Protein AF-A0A8T4W453-F1 (afdb_monomer)

pLDDT: mean 70.73, std 19.01, range [33.88, 94.38]

Foldseek 3Di:
DDDPPPPPDDDPPDDDQVQQFQAFEAELVRHGAAGFHGWDADPPVRHTFWTFGAGDDPGDTATHGPVQWPDDDNRHTYGNHDLPDDQAQAWEAEPVRDTQAGFHDWDADPRSHTFKTKGFGQPPPDPPVPPPPPDDDDDDDDDDDDDDDDDDDDDPPDPPPPPPPRPGDIFIGGPVQWPHDDPRYTYGNHDPVVGPD

Radius of gyration: 29.2 Å; Cα contacts (8 Å, |Δi|>4): 305; chains: 1; bounding box: 86×36×90 Å

Solvent-accessible surface area (backbone atoms only — not comparable to full-atom values): 12225 Å² total; per-residue (Å²): 135,82,80,82,81,72,77,78,74,80,54,88,97,62,86,51,72,77,69,51,44,63,23,40,28,25,25,55,86,68,46,86,58,31,27,30,68,45,72,45,58,39,88,86,79,69,43,76,50,28,38,31,30,38,36,72,94,81,73,44,73,38,36,41,54,52,90,43,53,68,48,77,57,98,66,36,37,33,23,66,41,50,84,84,61,78,55,58,68,31,33,31,25,26,55,85,63,51,78,51,31,29,24,69,40,68,47,58,43,97,45,57,39,69,47,33,36,33,28,42,30,73,65,74,81,58,82,77,72,62,76,81,78,77,87,85,77,83,82,81,88,77,80,93,77,89,82,86,86,77,80,81,75,82,77,75,90,68,86,72,76,75,76,76,78,70,66,70,48,71,40,81,43,50,43,88,46,49,70,41,63,59,96,70,36,36,34,30,67,52,49,68,73,79,68,76,114

Sequence (197 aa):
MAEDEREDEPQEGRTTFNRIRGMDVYDAEGEPFGHVHDIEINKTTLNPTKLIIHKGFFGKYMRVNLKYIDKITEDAIYLWISPAKNLIGTRVIDAEGDEMGNVKEAERGKDGGLEYIKVETRVIRTKDDEEQQIDSYAVPMLSFEDMSVTLPTPLEEGNVATRMDMMKESIYIEADDIIDVGKDCVRLKKRKEEYIN

Mean predicted aligned error: 17.07 Å

Structure (mmCIF, N/CA/C/O backbone):
data_AF-A0A8T4W453-F1
#
_entry.id   AF-A0A8T4W453-F1
#
loop_
_atom_site.group_PDB
_atom_site.id
_atom_site.type_symbol
_atom_site.label_atom_id
_atom_site.label_alt_id
_atom_site.label_comp_id
_atom_site.label_asym_id
_atom_site.label_entity_id
_atom_site.label_seq_id
_atom_site.pdbx_PDB_ins_code
_atom_site.Cartn_x
_atom_site.Cartn_y
_atom_site.Cartn_z
_atom_site.occupancy
_atom_site.B_iso_or_equiv
_atom_site.auth_seq_id
_atom_site.auth_comp_id
_atom_site.auth_asym_id
_atom_site.auth_atom_id
_atom_site.pdbx_PDB_model_num
ATOM 1 N N . MET A 1 1 ? -34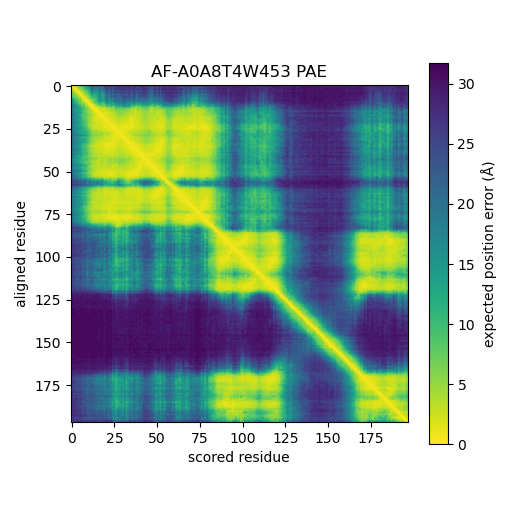.638 11.104 34.801 1.00 52.72 1 MET A N 1
ATOM 2 C CA . MET A 1 1 ? -34.200 11.690 33.522 1.00 52.72 1 MET A CA 1
ATOM 3 C C . MET A 1 1 ? -33.539 10.536 32.800 1.00 52.72 1 MET A C 1
ATOM 5 O O . MET A 1 1 ? -32.470 10.131 33.222 1.00 52.72 1 MET A O 1
ATOM 9 N N . ALA A 1 2 ? -34.287 9.853 31.934 1.00 53.66 2 ALA A N 1
ATOM 10 C CA . ALA A 1 2 ? -33.758 8.716 31.191 1.00 53.66 2 ALA A CA 1
ATOM 11 C C . ALA A 1 2 ? -32.969 9.295 30.018 1.00 53.66 2 ALA A C 1
ATOM 13 O O . ALA A 1 2 ? -33.518 10.104 29.269 1.00 53.66 2 ALA A O 1
ATOM 14 N N . GLU A 1 3 ? -31.683 8.974 29.949 1.00 57.00 3 GLU A N 1
ATOM 15 C CA . GLU A 1 3 ? -30.856 9.302 28.797 1.00 57.00 3 GLU A CA 1
ATOM 16 C C . GLU A 1 3 ? -31.360 8.445 27.636 1.00 57.00 3 GLU A C 1
ATOM 18 O O . GLU A 1 3 ? -31.425 7.221 27.716 1.00 57.00 3 GLU A O 1
ATOM 23 N N . ASP A 1 4 ? -31.859 9.132 26.617 1.00 61.62 4 ASP A N 1
ATOM 24 C CA . ASP A 1 4 ? -32.343 8.559 25.371 1.00 61.62 4 ASP A CA 1
ATOM 25 C C . ASP A 1 4 ? -31.116 8.092 24.578 1.00 61.62 4 ASP A C 1
ATOM 27 O O . ASP A 1 4 ? -30.525 8.860 23.817 1.00 61.62 4 ASP A O 1
ATOM 31 N N . GLU A 1 5 ? -30.678 6.857 24.839 1.00 62.38 5 GLU A N 1
ATOM 32 C CA . GLU A 1 5 ? -29.672 6.141 24.051 1.00 62.38 5 GLU A CA 1
ATOM 33 C C . GLU A 1 5 ? -30.267 5.811 22.677 1.00 62.38 5 GLU A C 1
ATOM 35 O O . GLU A 1 5 ? -30.678 4.689 22.387 1.00 62.38 5 GLU A O 1
ATOM 40 N N . ARG A 1 6 ? -30.365 6.823 21.814 1.00 68.00 6 ARG A N 1
ATOM 41 C CA . ARG A 1 6 ? -30.599 6.604 20.390 1.00 68.00 6 ARG A CA 1
ATOM 42 C C . ARG A 1 6 ? -29.317 6.030 19.809 1.00 68.00 6 ARG A C 1
ATOM 44 O O . ARG A 1 6 ? -28.375 6.767 19.536 1.00 68.00 6 ARG A O 1
ATOM 51 N N . GLU A 1 7 ? -29.277 4.709 19.669 1.00 64.06 7 GLU A N 1
ATOM 52 C CA . GLU A 1 7 ? -28.314 4.051 18.793 1.00 64.06 7 GLU A CA 1
ATOM 53 C C . GLU A 1 7 ? -28.483 4.661 17.395 1.00 64.06 7 GLU A C 1
ATOM 55 O O . GLU A 1 7 ? -29.518 4.488 16.751 1.00 64.06 7 GLU A O 1
ATOM 60 N N . ASP A 1 8 ? -27.504 5.464 16.971 1.00 65.94 8 ASP A N 1
ATOM 61 C CA . ASP A 1 8 ? -27.491 6.068 15.642 1.00 65.94 8 ASP A CA 1
ATOM 62 C C . ASP A 1 8 ? -27.526 4.942 14.600 1.00 65.94 8 ASP A C 1
ATOM 64 O O . ASP A 1 8 ? -26.551 4.199 14.440 1.00 65.94 8 ASP A O 1
ATOM 68 N N . GLU A 1 9 ? -28.654 4.804 13.896 1.00 62.69 9 GLU A N 1
ATOM 69 C CA . GLU A 1 9 ? -28.771 3.869 12.781 1.00 62.69 9 GLU A CA 1
ATOM 70 C C . GLU A 1 9 ? -27.622 4.118 11.784 1.00 62.69 9 GLU A C 1
ATOM 72 O O . GLU A 1 9 ? -27.346 5.273 11.427 1.00 62.69 9 GLU A O 1
ATOM 77 N N . PRO A 1 10 ? -26.922 3.063 11.326 1.00 57.91 10 PRO A N 1
ATOM 78 C CA . PRO A 1 10 ? -25.793 3.222 10.425 1.00 57.91 10 PRO A CA 1
ATOM 79 C C . PRO A 1 10 ? -26.259 3.865 9.117 1.00 57.91 10 PRO A C 1
ATOM 81 O O . PRO A 1 10 ? -26.991 3.269 8.330 1.00 57.91 10 PRO A O 1
ATOM 84 N N . GLN A 1 11 ? -25.816 5.100 8.875 1.00 62.78 11 GLN A N 1
ATOM 85 C CA . GLN A 1 11 ? -26.025 5.759 7.591 1.00 62.78 11 GLN A CA 1
ATOM 86 C C . GLN A 1 11 ? -25.249 5.004 6.508 1.00 62.78 11 GLN A C 1
ATOM 88 O O . GLN A 1 11 ? -24.043 4.783 6.642 1.00 62.78 11 GLN A O 1
ATOM 93 N N . GLU A 1 12 ? -25.938 4.632 5.432 1.00 70.94 12 GLU A N 1
ATOM 94 C CA . GLU A 1 12 ? -25.361 3.892 4.310 1.00 70.94 12 GLU A CA 1
ATOM 95 C C . GLU A 1 12 ? -24.101 4.602 3.776 1.00 70.94 12 GLU A C 1
ATOM 97 O O . GLU A 1 12 ? -24.094 5.810 3.529 1.00 70.94 12 GLU A O 1
ATOM 102 N N . GLY A 1 13 ? -22.995 3.859 3.666 1.00 74.00 13 GLY A N 1
ATOM 103 C CA . GLY A 1 13 ? -21.703 4.394 3.221 1.00 74.00 13 GLY A CA 1
ATOM 104 C C . GLY A 1 13 ? -20.901 5.170 4.276 1.00 74.00 13 GLY A C 1
ATOM 105 O O . GLY A 1 13 ? -19.885 5.777 3.931 1.00 74.00 13 GLY A O 1
ATOM 106 N N . ARG A 1 14 ? -21.302 5.163 5.555 1.00 80.38 14 ARG A N 1
ATOM 107 C CA . ARG A 1 14 ? -20.538 5.774 6.654 1.00 80.38 14 ARG A CA 1
ATOM 108 C C . ARG A 1 14 ? -20.099 4.741 7.681 1.00 80.38 14 ARG A C 1
ATOM 110 O O . ARG A 1 14 ? -20.830 3.828 8.038 1.00 80.38 14 ARG A O 1
ATOM 117 N N . THR A 1 15 ? -18.897 4.936 8.205 1.00 85.38 15 THR A N 1
ATOM 118 C CA . THR A 1 15 ? -18.378 4.195 9.355 1.00 85.38 15 THR A CA 1
ATOM 119 C C . THR A 1 15 ? -17.664 5.163 10.294 1.00 85.38 15 THR A C 1
ATOM 121 O O . THR A 1 15 ? -17.365 6.300 9.920 1.00 85.38 15 THR A O 1
ATOM 124 N N . THR A 1 16 ? -17.414 4.739 11.527 1.00 86.75 16 THR A N 1
ATOM 125 C CA . THR A 1 16 ? -16.754 5.553 12.551 1.00 86.75 16 THR A CA 1
ATOM 126 C C . THR A 1 16 ? -15.379 4.991 12.879 1.00 86.75 16 THR A C 1
ATOM 128 O O . THR A 1 16 ? -15.113 3.800 12.719 1.00 86.75 16 THR A O 1
ATOM 131 N N . PHE A 1 17 ? -14.491 5.843 13.394 1.00 84.88 17 PHE A N 1
ATOM 132 C CA . PHE A 1 17 ? -13.152 5.416 13.807 1.00 84.88 17 PHE A CA 1
ATOM 133 C C . PHE A 1 17 ? -13.185 4.321 14.878 1.00 84.88 17 PHE A C 1
ATOM 135 O O . PHE A 1 17 ? -12.391 3.386 14.821 1.00 84.88 17 PHE A O 1
ATOM 142 N N . ASN A 1 18 ? -14.148 4.393 15.801 1.00 86.12 18 ASN A N 1
ATOM 143 C CA . ASN A 1 18 ? -14.338 3.369 16.827 1.00 86.12 18 ASN A CA 1
ATOM 144 C C . ASN A 1 18 ? -14.707 2.012 16.226 1.00 86.12 18 ASN A C 1
ATOM 146 O O . ASN A 1 18 ? -14.267 0.995 16.747 1.00 86.12 18 ASN A O 1
ATOM 150 N N . ARG A 1 19 ? -15.478 1.999 15.130 1.00 86.81 19 ARG A N 1
ATOM 151 C CA . ARG A 1 19 ? -15.853 0.764 14.437 1.00 86.81 19 ARG A CA 1
ATOM 152 C C . ARG A 1 19 ? -14.704 0.197 13.609 1.00 86.81 19 ARG A C 1
ATOM 154 O O . ARG A 1 19 ? -14.555 -1.012 13.543 1.00 86.81 19 ARG A O 1
ATOM 161 N N . ILE A 1 20 ? -13.887 1.059 13.003 1.00 90.94 20 ILE A N 1
ATOM 162 C CA . ILE A 1 20 ? -12.724 0.623 12.218 1.00 90.94 20 ILE A CA 1
ATOM 163 C C . ILE A 1 20 ? -11.629 0.021 13.111 1.00 90.94 20 ILE A C 1
ATOM 165 O O . ILE A 1 20 ? -10.912 -0.897 12.710 1.00 90.94 20 ILE A O 1
ATOM 169 N N . ARG A 1 21 ? -11.456 0.547 14.322 1.00 92.19 21 ARG A N 1
ATOM 170 C CA . ARG A 1 21 ? -10.402 0.093 15.224 1.00 92.19 21 ARG A CA 1
ATOM 171 C C . ARG A 1 21 ? -10.601 -1.378 15.599 1.00 92.19 21 ARG A C 1
ATOM 173 O O . ARG A 1 21 ? -11.658 -1.769 16.073 1.00 92.19 21 ARG A O 1
ATOM 180 N N . GLY A 1 22 ? -9.550 -2.174 15.435 1.00 91.06 22 GLY A N 1
ATOM 181 C CA . GLY A 1 22 ? -9.558 -3.609 15.701 1.00 91.06 22 GLY A CA 1
ATOM 182 C C . GLY A 1 22 ? -10.025 -4.476 14.531 1.00 91.06 22 GLY A C 1
ATOM 183 O O . GLY A 1 22 ? -9.848 -5.684 14.622 1.00 91.06 22 GLY A O 1
ATOM 184 N N . MET A 1 23 ? -10.548 -3.895 13.442 1.00 94.38 23 MET A N 1
ATOM 185 C CA . MET A 1 23 ? -10.897 -4.659 12.239 1.00 94.38 23 MET A CA 1
ATOM 186 C C . MET A 1 23 ? -9.681 -5.383 11.673 1.00 94.38 23 MET A C 1
ATOM 188 O O . MET A 1 23 ? -8.573 -4.829 11.654 1.00 94.38 23 MET A O 1
ATOM 192 N N . ASP A 1 24 ? -9.914 -6.582 11.148 1.00 94.38 24 ASP A N 1
ATOM 193 C CA . ASP A 1 24 ? -8.901 -7.312 10.402 1.00 94.38 24 ASP A CA 1
ATOM 194 C C . ASP A 1 24 ? -8.606 -6.593 9.086 1.00 94.38 24 ASP A C 1
ATOM 196 O O . ASP A 1 24 ? -9.484 -6.031 8.428 1.00 94.38 24 ASP A O 1
ATOM 200 N N . VAL A 1 25 ? -7.335 -6.587 8.708 1.00 92.06 25 VAL A N 1
ATOM 201 C CA . VAL A 1 25 ? -6.867 -6.041 7.442 1.00 92.06 25 VAL A CA 1
ATOM 202 C C . VAL A 1 25 ? -6.358 -7.185 6.593 1.00 92.06 25 VAL A C 1
ATOM 204 O O . VAL A 1 25 ? -5.485 -7.939 7.028 1.00 92.06 25 VAL A O 1
ATOM 207 N N . TYR A 1 26 ? -6.868 -7.266 5.374 1.00 90.06 26 TYR A N 1
ATOM 208 C CA . TYR A 1 26 ? -6.434 -8.206 4.353 1.00 90.06 26 TYR A CA 1
ATOM 209 C C . TYR A 1 26 ? -5.743 -7.458 3.227 1.00 90.06 26 TYR A C 1
ATOM 211 O O . TYR A 1 26 ? -6.062 -6.302 2.935 1.00 90.06 26 TYR A O 1
ATOM 219 N N . ASP A 1 27 ? -4.768 -8.106 2.612 1.00 85.50 27 ASP A N 1
ATOM 220 C CA . ASP A 1 27 ? -4.094 -7.552 1.451 1.00 85.50 27 ASP A CA 1
ATOM 221 C C . ASP A 1 27 ? -4.836 -7.853 0.134 1.00 85.50 27 ASP A C 1
ATOM 223 O O . ASP A 1 27 ? -5.929 -8.425 0.140 1.00 85.50 27 ASP A O 1
ATOM 227 N N . ALA A 1 28 ? -4.241 -7.460 -0.997 1.00 81.00 28 ALA A N 1
ATOM 228 C CA . ALA A 1 28 ? -4.828 -7.647 -2.327 1.00 81.00 28 ALA A CA 1
ATOM 229 C C . ALA A 1 28 ? -5.110 -9.117 -2.689 1.00 81.00 28 ALA A C 1
ATOM 231 O O . ALA A 1 28 ? -5.954 -9.396 -3.538 1.00 81.00 28 ALA A O 1
ATOM 232 N N . GLU A 1 29 ? -4.406 -10.061 -2.061 1.00 78.44 29 GLU A N 1
ATOM 233 C CA . GLU A 1 29 ? -4.570 -11.500 -2.281 1.00 78.44 29 GLU A CA 1
ATOM 234 C C . GLU A 1 29 ? -5.586 -12.117 -1.309 1.00 78.44 29 GLU A C 1
ATOM 236 O O . GLU A 1 29 ? -5.884 -13.309 -1.390 1.00 78.44 29 GLU A O 1
ATOM 241 N N . GLY A 1 30 ? -6.149 -11.308 -0.407 1.00 83.62 30 GLY A N 1
ATOM 242 C CA . GLY A 1 30 ? -7.018 -11.769 0.667 1.00 83.62 30 GLY A CA 1
ATOM 243 C C . GLY A 1 30 ? -6.248 -12.429 1.810 1.00 83.62 30 GLY A C 1
ATOM 244 O O . GLY A 1 30 ? -6.857 -13.124 2.624 1.00 83.62 30 GLY A O 1
ATOM 245 N N . GLU A 1 31 ? -4.926 -12.241 1.898 1.00 83.50 31 GLU A N 1
ATOM 246 C CA . GLU A 1 31 ? -4.133 -12.789 2.995 1.00 83.50 31 GLU A CA 1
ATOM 247 C C . GLU A 1 31 ? -4.243 -11.908 4.251 1.00 83.50 31 GLU A C 1
ATOM 249 O O . GLU A 1 31 ? -4.247 -10.675 4.148 1.00 83.50 31 GLU A O 1
ATOM 254 N N . PRO A 1 32 ? -4.296 -12.506 5.460 1.00 86.06 32 PRO A N 1
ATOM 255 C CA . PRO A 1 32 ? -4.315 -11.749 6.705 1.00 86.06 32 PRO A CA 1
ATOM 256 C C . PRO A 1 32 ? -3.056 -10.892 6.838 1.00 86.06 32 PRO A C 1
ATOM 258 O O . PRO A 1 32 ? -1.931 -11.391 6.951 1.00 86.06 32 PRO A O 1
ATOM 261 N N . PHE A 1 33 ? -3.241 -9.580 6.870 1.00 84.25 33 PHE A N 1
ATOM 262 C CA . PHE A 1 33 ? -2.147 -8.625 6.937 1.00 84.25 33 PHE A CA 1
ATOM 263 C C . PHE A 1 33 ? -1.890 -8.135 8.368 1.00 84.25 33 PHE A C 1
ATOM 265 O O . PHE A 1 33 ? -0.730 -7.992 8.775 1.00 84.25 33 PHE A O 1
ATOM 272 N N . GLY A 1 34 ? -2.952 -7.909 9.141 1.00 88.50 34 GLY A N 1
ATOM 273 C CA . GLY A 1 34 ? -2.906 -7.458 10.532 1.00 88.50 34 GLY A CA 1
ATOM 274 C C . GLY A 1 34 ? -4.275 -6.976 11.000 1.00 88.50 34 GLY A C 1
ATOM 275 O O . GLY A 1 34 ? -5.274 -7.312 10.385 1.00 88.50 34 GLY A O 1
ATOM 276 N N . HIS A 1 35 ? -4.316 -6.162 12.051 1.00 92.00 35 HIS A N 1
ATOM 277 C CA . HIS A 1 35 ? -5.541 -5.487 12.492 1.00 92.00 35 HIS A CA 1
ATOM 278 C C . HIS A 1 35 ? -5.308 -3.991 12.666 1.00 92.00 35 HIS A C 1
ATOM 280 O O . HIS A 1 35 ? -4.190 -3.547 12.961 1.00 92.00 35 HIS A O 1
ATOM 286 N N . VAL A 1 36 ? -6.361 -3.196 12.497 1.00 93.12 36 VAL A N 1
ATOM 287 C CA . VAL A 1 36 ? -6.276 -1.745 12.659 1.00 93.12 36 VAL A CA 1
ATOM 288 C C . VAL A 1 36 ? -6.027 -1.399 14.123 1.00 93.12 36 VAL A C 1
ATOM 290 O O . VAL A 1 36 ? -6.830 -1.695 15.003 1.00 93.12 36 VAL A O 1
ATOM 293 N N . HIS A 1 37 ? -4.918 -0.725 14.391 1.00 91.94 37 HIS A N 1
ATOM 294 C CA . HIS A 1 37 ? -4.593 -0.192 15.705 1.00 91.94 37 HIS A CA 1
ATOM 295 C C . HIS A 1 37 ? -5.153 1.217 15.910 1.00 91.94 37 HIS A C 1
ATOM 297 O O . HIS A 1 37 ? -5.714 1.505 16.971 1.00 91.94 37 HIS A O 1
ATOM 303 N N . ASP A 1 38 ? -4.971 2.087 14.913 1.00 92.94 38 ASP A N 1
ATOM 304 C CA . ASP A 1 38 ? -5.364 3.495 14.972 1.00 92.94 38 ASP A CA 1
ATOM 305 C C . ASP A 1 38 ? -5.459 4.116 13.566 1.00 92.94 38 ASP A C 1
ATOM 307 O O . ASP A 1 38 ? -5.052 3.500 12.577 1.00 92.94 38 ASP A O 1
ATOM 311 N N . ILE A 1 39 ? -5.962 5.346 13.473 1.00 91.94 39 ILE A N 1
ATOM 312 C CA . ILE A 1 39 ? -5.998 6.151 12.249 1.00 91.94 39 ILE A CA 1
ATOM 313 C C . ILE A 1 39 ? -5.266 7.472 12.488 1.00 91.94 39 ILE A C 1
ATOM 315 O O . ILE A 1 39 ? -5.553 8.220 13.418 1.00 91.94 39 ILE A O 1
ATOM 319 N N . GLU A 1 40 ? -4.322 7.785 11.609 1.00 90.94 40 GLU A N 1
ATOM 320 C CA . GLU A 1 40 ? -3.616 9.060 11.605 1.00 90.94 40 GLU A CA 1
ATOM 321 C C . GLU A 1 40 ? -4.474 10.133 10.922 1.00 90.94 40 GLU A C 1
ATOM 323 O O . GLU A 1 40 ? -4.975 9.932 9.813 1.00 90.94 40 GLU A O 1
ATOM 328 N N . ILE A 1 41 ? -4.621 11.285 11.580 1.00 91.44 41 ILE A N 1
ATOM 329 C CA . ILE A 1 41 ? -5.354 12.447 11.069 1.00 91.44 41 ILE A CA 1
ATOM 330 C C . ILE A 1 41 ? -4.363 13.576 10.796 1.00 91.44 41 ILE A C 1
ATOM 332 O O . ILE A 1 41 ? -3.546 13.937 11.650 1.00 91.44 41 ILE A O 1
ATOM 336 N N . ASN A 1 42 ? -4.450 14.174 9.609 1.00 89.94 42 ASN A N 1
ATOM 337 C CA . ASN A 1 42 ? -3.678 15.364 9.286 1.00 89.94 42 ASN A CA 1
ATOM 338 C C . ASN A 1 42 ? -4.186 16.548 10.120 1.00 89.94 42 ASN A C 1
ATOM 340 O O . ASN A 1 42 ? -5.337 16.953 10.006 1.00 89.94 42 ASN A O 1
ATOM 344 N N . LYS A 1 43 ? -3.314 17.138 10.941 1.00 92.31 43 LYS A N 1
ATOM 345 C CA . LYS A 1 43 ? -3.688 18.226 11.862 1.00 92.31 43 LYS A CA 1
ATOM 346 C C . LYS A 1 43 ? -4.125 19.520 11.167 1.00 92.31 43 LYS A C 1
ATOM 348 O O . LYS A 1 43 ? -4.787 20.337 11.794 1.00 92.31 43 LYS A O 1
ATOM 353 N N . THR A 1 44 ? -3.736 19.724 9.912 1.00 92.94 44 THR A N 1
ATOM 354 C CA . THR A 1 44 ? -4.058 20.927 9.137 1.00 92.94 44 THR A CA 1
ATOM 355 C C . THR A 1 44 ? -5.372 20.768 8.384 1.00 92.94 44 THR A C 1
ATOM 357 O O . THR A 1 44 ? -6.209 21.660 8.435 1.00 92.94 44 THR A O 1
ATOM 360 N N . THR A 1 45 ? -5.566 19.643 7.689 1.00 92.88 45 THR A N 1
ATOM 361 C CA . THR A 1 45 ? -6.786 19.400 6.896 1.00 92.88 45 THR A CA 1
ATOM 362 C C . THR A 1 45 ? -7.899 18.729 7.693 1.00 92.88 45 THR A C 1
ATOM 364 O O . THR A 1 45 ? -9.028 18.684 7.220 1.00 92.88 45 THR A O 1
ATOM 367 N N . LEU A 1 46 ? -7.583 18.196 8.878 1.00 90.69 46 LEU A N 1
ATOM 368 C CA . LEU A 1 46 ? -8.463 17.388 9.730 1.00 90.69 46 LEU A CA 1
ATOM 369 C C . LEU A 1 46 ? -9.003 16.120 9.052 1.00 90.69 46 LEU A C 1
ATOM 371 O O . LEU A 1 46 ? -9.884 15.454 9.592 1.00 90.69 46 LEU A O 1
ATOM 375 N N . ASN A 1 47 ? -8.437 15.748 7.902 1.00 89.62 47 ASN A N 1
ATOM 376 C CA . ASN A 1 47 ? -8.801 14.538 7.183 1.00 89.62 47 ASN A CA 1
ATOM 377 C C . ASN A 1 47 ? -7.952 13.354 7.665 1.00 89.62 47 ASN A C 1
ATOM 379 O O . ASN A 1 47 ? -6.748 13.520 7.905 1.00 89.62 47 ASN A O 1
ATOM 383 N N . PRO A 1 48 ? -8.541 12.154 7.775 1.00 89.50 48 PRO A N 1
ATOM 384 C CA . PRO A 1 48 ? -7.777 10.946 8.030 1.00 89.50 48 PRO A CA 1
ATOM 385 C C . PRO A 1 48 ? -6.866 10.672 6.821 1.00 89.50 48 PRO A C 1
ATOM 387 O O . PRO A 1 48 ? -7.247 10.917 5.675 1.00 89.50 48 PRO A O 1
ATOM 390 N N . THR A 1 49 ? -5.637 10.219 7.066 1.00 86.38 49 THR A N 1
ATOM 391 C CA . THR A 1 49 ? -4.610 10.043 6.021 1.00 86.38 49 THR A CA 1
ATOM 392 C C . THR A 1 49 ? -4.009 8.651 5.981 1.00 86.38 49 THR A C 1
ATOM 394 O O . THR A 1 49 ? -3.676 8.169 4.895 1.00 86.38 49 THR A O 1
ATOM 397 N N . LYS A 1 50 ? -3.851 7.987 7.132 1.00 86.38 50 LYS A N 1
ATOM 398 C CA . LYS A 1 50 ? -3.209 6.667 7.210 1.00 86.38 50 LYS A CA 1
ATOM 399 C C . LYS A 1 50 ? -3.897 5.763 8.230 1.00 86.38 50 LYS A C 1
ATOM 401 O O . LYS A 1 50 ? -4.282 6.222 9.298 1.00 86.38 50 LYS A O 1
ATOM 406 N N . LEU A 1 51 ? -3.985 4.472 7.928 1.00 89.56 51 LEU A N 1
ATOM 407 C CA . LEU A 1 51 ? -4.248 3.410 8.895 1.00 89.56 51 LEU A CA 1
ATOM 408 C C . LEU A 1 51 ? -2.943 2.995 9.565 1.00 89.56 51 LEU A C 1
ATOM 410 O O . LEU A 1 51 ? -1.954 2.725 8.888 1.00 89.56 51 LEU A O 1
ATOM 414 N N . ILE A 1 52 ? -2.949 2.886 10.885 1.00 88.19 52 ILE A N 1
ATOM 415 C CA . ILE A 1 52 ? -1.892 2.236 11.651 1.00 88.19 52 ILE A CA 1
ATOM 416 C C . ILE A 1 52 ? -2.341 0.799 11.885 1.00 88.19 52 ILE A C 1
ATOM 418 O O . ILE A 1 52 ? -3.331 0.560 12.565 1.00 88.19 52 ILE A O 1
ATOM 422 N N . ILE A 1 53 ? -1.619 -0.156 11.318 1.00 87.88 53 ILE A N 1
ATOM 423 C CA . ILE A 1 53 ? -1.928 -1.582 11.366 1.00 87.88 53 ILE A CA 1
ATOM 424 C C . ILE A 1 53 ? -0.906 -2.265 12.259 1.00 87.88 53 ILE A C 1
ATOM 426 O O . ILE A 1 53 ? 0.301 -2.096 12.082 1.00 87.88 53 ILE A O 1
ATOM 430 N N . HIS A 1 54 ? -1.380 -3.056 13.208 1.00 86.44 54 HIS A N 1
ATOM 431 C CA . HIS A 1 54 ? -0.537 -3.897 14.038 1.00 86.44 54 HIS A CA 1
ATOM 432 C C . HIS A 1 54 ? -0.425 -5.297 13.415 1.00 86.44 54 HIS A C 1
ATOM 434 O O . HIS A 1 54 ? -1.432 -5.956 13.144 1.00 86.44 54 HIS A O 1
ATOM 440 N N . LYS A 1 55 ? 0.811 -5.743 13.156 1.00 78.81 55 LYS A N 1
ATOM 441 C CA . LYS A 1 55 ? 1.107 -7.014 12.486 1.00 78.81 55 LYS A CA 1
ATOM 442 C C . LYS A 1 55 ? 1.725 -8.032 13.447 1.00 78.81 55 LYS A C 1
ATOM 444 O O . LYS A 1 55 ? 2.907 -7.950 13.791 1.00 78.81 55 LYS A O 1
ATOM 449 N N . GLY A 1 56 ? 0.937 -9.053 13.783 1.00 59.75 56 GLY A N 1
ATOM 450 C CA . GLY A 1 56 ? 1.378 -10.249 14.508 1.00 59.75 56 GLY A CA 1
ATOM 451 C C . GLY A 1 56 ? 1.756 -10.024 15.978 1.00 59.75 56 GLY A C 1
ATOM 452 O O . GLY A 1 56 ? 1.566 -8.954 16.544 1.00 59.75 56 GLY A O 1
ATOM 453 N N . PHE A 1 57 ? 2.306 -11.070 16.604 1.00 40.66 57 PHE A N 1
ATOM 454 C CA . PHE A 1 57 ? 2.582 -11.122 18.050 1.00 40.66 57 PHE A CA 1
ATOM 455 C C . PHE A 1 57 ? 3.803 -10.287 18.491 1.00 40.66 57 PHE A C 1
ATOM 457 O O . PHE A 1 57 ? 3.956 -9.984 19.669 1.00 40.66 57 PHE A O 1
ATOM 464 N N . PHE A 1 58 ? 4.675 -9.901 17.550 1.00 48.59 58 PHE A N 1
ATOM 465 C CA . PHE A 1 58 ? 5.927 -9.179 17.823 1.00 48.59 58 PHE A CA 1
ATOM 466 C C . PHE A 1 58 ? 5.822 -7.648 17.690 1.00 48.59 58 PHE A C 1
ATOM 468 O O . PHE A 1 58 ? 6.844 -6.977 17.548 1.00 48.59 58 PHE A O 1
ATOM 475 N N . GLY A 1 59 ? 4.619 -7.067 17.750 1.00 52.59 59 GLY A N 1
ATOM 476 C CA . GLY A 1 59 ? 4.491 -5.634 18.046 1.00 52.59 59 GLY A CA 1
ATOM 477 C C . GLY A 1 59 ? 4.806 -4.676 16.896 1.00 52.59 59 GLY A C 1
ATOM 478 O O . GLY A 1 59 ? 5.021 -3.490 17.144 1.00 52.59 59 GLY A O 1
ATOM 479 N N . LYS A 1 60 ? 4.910 -5.144 15.644 1.00 67.44 60 LYS A N 1
ATOM 480 C CA . LYS A 1 60 ? 5.291 -4.262 14.530 1.00 67.44 60 LYS A CA 1
ATOM 481 C C . LYS A 1 60 ? 4.076 -3.487 14.031 1.00 67.44 60 LYS A C 1
ATOM 483 O O . LYS A 1 60 ? 3.130 -4.075 13.513 1.00 67.44 60 LYS A O 1
ATOM 488 N N . TYR A 1 61 ? 4.136 -2.165 14.164 1.00 77.56 61 TYR A N 1
ATOM 489 C CA . TYR A 1 61 ? 3.167 -1.246 13.575 1.00 77.56 61 TYR A CA 1
ATOM 490 C C . TYR A 1 61 ? 3.606 -0.843 12.170 1.00 77.56 61 TYR A C 1
ATOM 492 O O . TYR A 1 61 ? 4.772 -0.515 11.946 1.00 77.56 61 TYR A O 1
ATOM 500 N N . MET A 1 62 ? 2.664 -0.830 11.238 1.00 76.62 62 MET A N 1
ATOM 501 C CA . MET A 1 62 ? 2.845 -0.325 9.884 1.00 76.62 62 MET A CA 1
ATOM 502 C C . MET A 1 62 ? 1.831 0.775 9.618 1.00 76.62 62 MET A C 1
ATOM 504 O O . MET A 1 62 ? 0.699 0.687 10.080 1.00 76.62 62 MET A O 1
ATOM 508 N N . ARG A 1 63 ? 2.219 1.811 8.879 1.00 80.19 63 ARG A N 1
ATOM 509 C CA . ARG A 1 63 ? 1.304 2.870 8.466 1.00 80.19 63 ARG A CA 1
ATOM 510 C C . ARG A 1 63 ? 0.992 2.684 6.985 1.00 80.19 63 ARG A C 1
ATOM 512 O O . ARG A 1 63 ? 1.883 2.665 6.145 1.00 80.19 63 ARG A O 1
ATOM 519 N N . VAL A 1 64 ? -0.282 2.551 6.662 1.00 80.44 64 VAL A N 1
ATOM 520 C CA . VAL A 1 64 ? -0.770 2.364 5.298 1.00 80.44 64 VAL A CA 1
ATOM 521 C C . VAL A 1 64 ? -1.619 3.566 4.933 1.00 80.44 64 VAL A C 1
ATOM 523 O O . VAL A 1 64 ? -2.534 3.932 5.661 1.00 80.44 64 VAL A O 1
ATOM 526 N N . ASN A 1 65 ? -1.299 4.219 3.821 1.00 82.75 65 ASN A N 1
ATOM 527 C CA . ASN A 1 65 ? -2.075 5.359 3.343 1.00 82.75 65 ASN A CA 1
ATOM 528 C C . ASN A 1 65 ? -3.506 4.919 2.987 1.00 82.75 65 ASN A C 1
ATOM 530 O O . ASN A 1 65 ? -3.684 3.861 2.387 1.00 82.75 65 ASN A O 1
ATOM 534 N N . LEU A 1 66 ? -4.519 5.725 3.322 1.00 86.31 66 LEU A N 1
ATOM 535 C CA . LEU A 1 66 ? -5.922 5.395 3.034 1.00 86.31 66 LEU A CA 1
ATOM 536 C C . LEU A 1 66 ? -6.205 5.220 1.542 1.00 86.31 66 LEU A C 1
ATOM 538 O O . LEU A 1 66 ? -7.122 4.486 1.195 1.00 86.31 66 LEU A O 1
ATOM 542 N N . LYS A 1 67 ? -5.390 5.819 0.661 1.00 82.81 67 LYS A N 1
ATOM 543 C CA . LYS A 1 67 ? -5.479 5.587 -0.790 1.00 82.81 67 LYS A CA 1
ATOM 544 C C . LYS A 1 67 ? -5.307 4.116 -1.176 1.00 82.81 67 LYS A C 1
ATOM 546 O O . LYS A 1 67 ? -5.683 3.742 -2.276 1.00 82.81 67 LYS A O 1
ATOM 551 N N . TYR A 1 68 ? -4.717 3.305 -0.294 1.00 82.75 68 TYR A N 1
ATOM 552 C CA . TYR A 1 68 ? -4.485 1.879 -0.497 1.00 82.75 68 TYR A CA 1
ATOM 553 C C . TYR A 1 68 ? -5.645 0.982 -0.049 1.00 82.75 68 TYR A C 1
ATOM 555 O O . TYR A 1 68 ? -5.562 -0.233 -0.206 1.00 82.75 68 TYR A O 1
ATOM 563 N N . ILE A 1 69 ? -6.718 1.559 0.497 1.00 88.81 69 ILE A N 1
ATOM 564 C CA . ILE A 1 69 ? -7.930 0.824 0.856 1.00 88.81 69 ILE A CA 1
ATOM 565 C C . ILE A 1 69 ? -8.765 0.616 -0.404 1.00 88.81 69 ILE A C 1
ATOM 567 O O . ILE A 1 69 ? -9.117 1.577 -1.080 1.00 88.81 69 ILE A O 1
ATOM 571 N N . ASP A 1 70 ? -9.082 -0.641 -0.689 1.00 90.00 70 ASP A N 1
ATOM 572 C CA . ASP A 1 70 ? -10.035 -1.027 -1.728 1.00 90.00 70 ASP A CA 1
ATOM 573 C C . ASP A 1 70 ? -11.470 -0.862 -1.214 1.00 90.00 70 ASP A C 1
ATOM 575 O O . ASP A 1 70 ? -12.274 -0.099 -1.745 1.00 90.00 70 ASP A O 1
ATOM 579 N N . LYS A 1 71 ? -11.774 -1.541 -0.102 1.00 91.69 71 LYS A N 1
ATOM 580 C CA . LYS A 1 71 ? -13.104 -1.539 0.510 1.00 91.69 71 LYS A CA 1
ATOM 581 C C . LYS A 1 71 ? -13.044 -1.754 2.015 1.00 91.69 71 LYS A C 1
ATOM 583 O O . LYS A 1 71 ? -12.138 -2.402 2.544 1.00 91.69 71 LYS A O 1
ATOM 588 N N . ILE A 1 72 ? -14.068 -1.241 2.687 1.00 92.81 72 ILE A N 1
ATOM 589 C CA . ILE A 1 72 ? -14.332 -1.454 4.109 1.00 92.81 72 ILE A CA 1
ATOM 590 C C . ILE A 1 72 ? -15.638 -2.236 4.205 1.00 92.81 72 ILE A C 1
ATOM 592 O O . ILE A 1 72 ? -16.652 -1.831 3.638 1.00 92.81 72 ILE A O 1
ATOM 596 N N . THR A 1 73 ? -15.591 -3.371 4.887 1.00 91.25 73 THR A N 1
ATOM 597 C CA . THR A 1 73 ? -16.746 -4.233 5.166 1.00 91.25 73 THR A CA 1
ATOM 598 C C . THR A 1 73 ? -17.120 -4.135 6.644 1.00 91.25 73 THR A C 1
ATOM 600 O O . THR A 1 73 ? -16.501 -3.378 7.392 1.00 91.25 73 THR A O 1
ATOM 603 N N . GLU A 1 74 ? -18.141 -4.874 7.077 1.00 87.12 74 GLU A N 1
ATOM 604 C CA . GLU A 1 74 ? -18.554 -4.859 8.485 1.00 87.12 74 GLU A CA 1
ATOM 605 C C . GLU A 1 74 ? -17.483 -5.403 9.434 1.00 87.12 74 GLU A C 1
ATOM 607 O O . GLU A 1 74 ? -17.382 -4.898 10.552 1.00 87.12 74 GLU A O 1
ATOM 612 N N . ASP A 1 75 ? -16.668 -6.348 8.959 1.00 87.38 75 ASP A N 1
ATOM 613 C CA . ASP A 1 75 ? -15.710 -7.088 9.787 1.00 87.38 75 ASP A CA 1
ATOM 614 C C . ASP A 1 75 ? -14.245 -6.782 9.437 1.00 87.38 75 ASP A C 1
ATOM 616 O O . ASP A 1 75 ? -13.343 -7.017 10.243 1.00 87.38 75 ASP A O 1
ATOM 620 N N . ALA A 1 76 ? -13.985 -6.263 8.232 1.00 93.94 76 ALA A N 1
ATOM 621 C CA . ALA A 1 76 ? -12.630 -6.178 7.699 1.00 93.94 76 ALA A CA 1
ATOM 622 C C . ALA A 1 76 ? -12.388 -5.027 6.715 1.00 93.94 76 ALA A C 1
ATOM 624 O O . ALA A 1 76 ? -13.292 -4.570 6.006 1.00 93.94 76 ALA A O 1
ATOM 625 N N . ILE A 1 77 ? -11.121 -4.629 6.605 1.00 94.06 77 ILE A N 1
ATOM 626 C CA . ILE A 1 77 ? -10.595 -3.708 5.597 1.00 94.06 77 ILE A CA 1
ATOM 627 C C . ILE A 1 77 ? -9.755 -4.486 4.590 1.00 94.06 77 ILE A C 1
ATOM 629 O O . ILE A 1 77 ? -8.882 -5.263 4.964 1.00 94.06 77 ILE A O 1
ATOM 633 N N . TYR A 1 78 ? -9.976 -4.228 3.307 1.00 92.88 78 TYR A N 1
ATOM 634 C CA . TYR A 1 78 ? -9.196 -4.818 2.225 1.00 92.88 78 TYR A CA 1
ATOM 635 C C . TYR A 1 78 ? -8.307 -3.754 1.597 1.00 92.88 78 TYR A C 1
ATOM 637 O O . TYR A 1 78 ? -8.761 -2.646 1.297 1.00 92.88 78 TYR A O 1
ATOM 645 N N . LEU A 1 79 ? -7.039 -4.091 1.399 1.00 87.19 79 LEU A N 1
ATOM 646 C CA . LEU A 1 79 ? -6.096 -3.282 0.641 1.00 87.19 79 LEU A CA 1
ATOM 647 C C . LEU A 1 79 ? -6.060 -3.775 -0.807 1.00 87.19 79 LEU A C 1
ATOM 649 O O . LEU A 1 79 ? -6.091 -4.976 -1.039 1.00 87.19 79 LEU A O 1
ATOM 653 N N . TRP A 1 80 ? -5.906 -2.875 -1.779 1.00 79.75 80 TRP A N 1
ATOM 654 C CA . TRP A 1 80 ? -5.622 -3.270 -3.174 1.00 79.75 80 TRP A CA 1
ATOM 655 C C . TRP A 1 80 ? -4.122 -3.469 -3.438 1.00 79.75 80 TRP A C 1
ATOM 657 O O . TRP A 1 80 ? -3.707 -3.676 -4.573 1.00 79.75 80 TRP A O 1
ATOM 667 N N . ILE A 1 81 ? -3.295 -3.429 -2.386 1.00 72.38 81 ILE A N 1
ATOM 668 C CA . ILE A 1 81 ? -1.860 -3.726 -2.442 1.00 72.38 81 ILE A CA 1
ATOM 669 C C . ILE A 1 81 ? -1.496 -4.820 -1.435 1.00 72.38 81 ILE A C 1
ATOM 671 O O . ILE A 1 81 ? -2.196 -5.013 -0.441 1.00 72.38 81 ILE A O 1
ATOM 675 N N . SER A 1 82 ? -0.347 -5.469 -1.637 1.00 71.25 82 SER A N 1
ATOM 676 C CA . SER A 1 82 ? 0.291 -6.351 -0.648 1.00 71.25 82 SER A CA 1
ATOM 677 C C . SER A 1 82 ? 1.559 -5.706 -0.084 1.00 71.25 82 SER A C 1
ATOM 679 O O . SER A 1 82 ? 2.664 -5.979 -0.565 1.00 71.25 82 SER A O 1
ATOM 681 N N . PRO A 1 83 ? 1.464 -4.881 0.983 1.00 60.34 83 PRO A N 1
ATOM 682 C CA . PRO A 1 83 ? 2.618 -4.172 1.535 1.00 60.34 83 PRO A CA 1
ATOM 683 C C . PRO A 1 83 ? 3.669 -5.130 2.102 1.00 60.34 83 PRO A C 1
ATOM 685 O O . PRO A 1 83 ? 4.807 -4.740 2.333 1.00 60.34 83 PRO A O 1
ATOM 688 N N . ALA A 1 84 ? 3.318 -6.389 2.372 1.00 54.59 84 ALA A N 1
ATOM 689 C CA . ALA A 1 84 ? 4.229 -7.389 2.918 1.00 54.59 84 ALA A CA 1
ATOM 690 C C . ALA A 1 84 ? 5.181 -7.998 1.878 1.00 54.59 84 ALA A C 1
ATOM 692 O O . ALA A 1 84 ? 6.167 -8.614 2.281 1.00 54.59 84 ALA A O 1
ATOM 693 N N . LYS A 1 85 ? 4.912 -7.845 0.575 1.00 61.81 85 LYS A N 1
ATOM 694 C CA . LYS A 1 85 ? 5.681 -8.544 -0.456 1.00 61.81 85 LYS A CA 1
ATOM 695 C C . LYS A 1 85 ? 7.103 -8.002 -0.561 1.00 61.81 85 LYS A C 1
ATOM 697 O O . LYS A 1 85 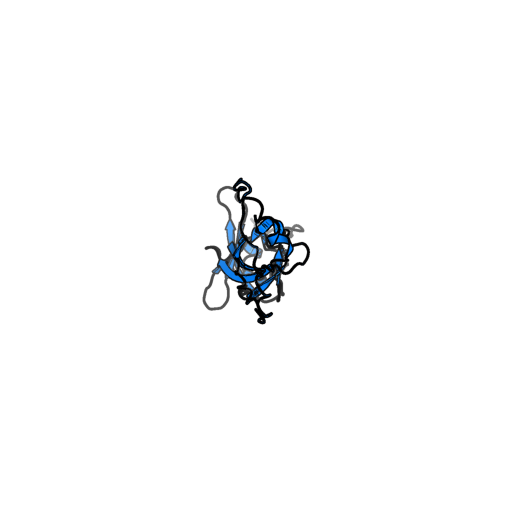? 7.348 -6.791 -0.554 1.00 61.81 85 LYS A O 1
ATOM 702 N N . ASN A 1 86 ? 8.051 -8.931 -0.647 1.00 64.50 86 ASN A N 1
ATOM 703 C CA . ASN A 1 86 ? 9.395 -8.619 -1.093 1.00 64.50 86 ASN A CA 1
ATOM 704 C C . ASN A 1 86 ? 9.323 -8.401 -2.605 1.00 64.50 86 ASN A C 1
ATOM 706 O O . ASN A 1 86 ? 9.087 -9.344 -3.351 1.00 64.50 86 ASN A O 1
ATOM 710 N N . LEU A 1 87 ? 9.469 -7.153 -3.038 1.00 75.81 87 LEU A N 1
ATOM 711 C CA . LEU A 1 87 ? 9.407 -6.813 -4.456 1.00 75.81 87 LEU A CA 1
ATOM 712 C C . LEU A 1 87 ? 10.671 -7.245 -5.193 1.00 75.81 87 LEU A C 1
ATOM 714 O O . LEU A 1 87 ? 10.634 -7.376 -6.410 1.00 75.81 87 LEU A O 1
ATOM 718 N N . ILE A 1 88 ? 11.773 -7.491 -4.482 1.00 81.75 88 ILE A N 1
ATOM 719 C CA . ILE A 1 88 ? 13.062 -7.834 -5.080 1.00 81.75 88 ILE A CA 1
ATOM 720 C C . ILE A 1 88 ? 12.924 -9.117 -5.907 1.00 81.75 88 ILE A C 1
ATOM 722 O O . ILE A 1 88 ? 12.475 -10.149 -5.416 1.00 81.75 88 ILE A O 1
ATOM 726 N N . GLY A 1 89 ? 13.340 -9.044 -7.169 1.00 81.50 89 GLY A N 1
ATOM 727 C CA . GLY A 1 89 ? 13.252 -10.124 -8.150 1.00 81.50 89 GLY A CA 1
ATOM 728 C C . GLY A 1 89 ? 11.928 -10.185 -8.911 1.00 81.50 89 GLY A C 1
ATOM 729 O O . GLY A 1 89 ? 11.827 -10.963 -9.854 1.00 81.50 89 GLY A O 1
ATOM 730 N N . THR A 1 90 ? 10.938 -9.365 -8.551 1.00 85.69 90 THR A N 1
ATOM 731 C CA . THR A 1 90 ? 9.659 -9.303 -9.269 1.00 85.69 90 THR A CA 1
ATOM 732 C C . THR A 1 90 ? 9.858 -8.621 -10.620 1.00 85.69 90 THR A C 1
ATOM 734 O O . THR A 1 90 ? 10.590 -7.628 -10.716 1.00 85.69 90 THR A O 1
ATOM 737 N N . ARG A 1 91 ? 9.206 -9.138 -11.667 1.00 89.69 91 ARG A N 1
ATOM 738 C CA . ARG A 1 91 ? 9.241 -8.529 -13.003 1.00 89.69 91 ARG A CA 1
ATOM 739 C C . ARG A 1 91 ? 8.479 -7.213 -13.003 1.00 89.69 91 ARG A C 1
ATOM 741 O O . ARG A 1 91 ? 7.442 -7.109 -12.358 1.00 89.69 91 ARG A O 1
ATOM 748 N N . VAL A 1 92 ? 8.959 -6.225 -13.739 1.00 88.81 92 VAL A N 1
ATOM 749 C CA . VAL A 1 92 ? 8.279 -4.940 -13.910 1.00 88.81 92 VAL A CA 1
ATOM 750 C C . VAL A 1 92 ? 7.816 -4.836 -15.348 1.00 88.81 92 VAL A C 1
ATOM 752 O O . VAL A 1 92 ? 8.628 -4.999 -16.260 1.00 88.81 92 VAL A O 1
ATOM 755 N N . ILE A 1 93 ? 6.522 -4.593 -15.528 1.00 89.94 93 ILE A N 1
ATOM 756 C CA . ILE A 1 93 ? 5.905 -4.388 -16.834 1.00 89.94 93 ILE A CA 1
ATOM 757 C C . ILE A 1 93 ? 5.322 -2.983 -16.912 1.00 89.94 93 ILE A C 1
ATOM 759 O O . ILE A 1 93 ? 4.760 -2.482 -15.932 1.00 89.94 93 ILE A O 1
ATOM 763 N N . ASP A 1 94 ? 5.479 -2.344 -18.061 1.00 89.25 94 ASP A N 1
ATOM 764 C CA . ASP A 1 94 ? 4.944 -1.008 -18.288 1.00 89.25 94 ASP A CA 1
ATOM 765 C C . ASP A 1 94 ? 3.437 -1.024 -18.614 1.00 89.25 94 ASP A C 1
ATOM 767 O O . ASP A 1 94 ? 2.777 -2.069 -18.560 1.00 89.25 94 ASP A O 1
ATOM 771 N N . ALA A 1 95 ? 2.877 0.150 -18.917 1.00 85.06 95 ALA A N 1
ATOM 772 C CA . ALA A 1 95 ? 1.464 0.297 -19.260 1.00 85.06 95 ALA A CA 1
ATOM 773 C C . ALA A 1 95 ? 1.058 -0.377 -20.590 1.00 85.06 95 ALA A C 1
ATOM 775 O O . ALA A 1 95 ? -0.120 -0.689 -20.770 1.00 85.06 95 ALA A O 1
ATOM 776 N N . GLU A 1 96 ? 2.001 -0.606 -21.509 1.00 85.00 96 GLU A N 1
ATOM 777 C CA . GLU A 1 96 ? 1.766 -1.283 -22.795 1.00 85.00 96 GLU A CA 1
ATOM 778 C C . GLU A 1 96 ? 1.881 -2.815 -22.657 1.00 85.00 96 GLU A C 1
ATOM 780 O O . GLU A 1 96 ? 1.403 -3.568 -23.507 1.00 85.00 96 GLU A O 1
ATOM 785 N N . GLY A 1 97 ? 2.412 -3.281 -21.523 1.00 82.94 97 GLY A N 1
ATOM 786 C CA . GLY A 1 97 ? 2.600 -4.691 -21.198 1.00 82.94 97 GLY A CA 1
ATOM 787 C C . GLY A 1 97 ? 4.016 -5.192 -21.472 1.00 82.94 97 GLY A C 1
AT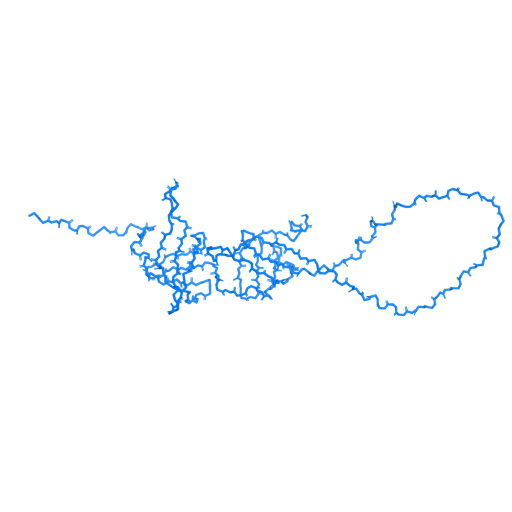OM 788 O O . GLY A 1 97 ? 4.260 -6.395 -21.338 1.00 82.94 97 GLY A O 1
ATOM 789 N N . ASP A 1 98 ? 4.947 -4.300 -21.808 1.00 87.25 98 ASP A N 1
ATOM 790 C CA . ASP A 1 98 ? 6.332 -4.641 -22.100 1.00 87.25 98 ASP A CA 1
ATOM 791 C C . ASP A 1 98 ? 7.140 -4.854 -20.817 1.00 87.25 98 ASP A C 1
ATOM 793 O O . ASP A 1 98 ? 7.058 -4.090 -19.852 1.00 87.25 98 ASP A O 1
ATOM 797 N N . GLU A 1 99 ? 7.969 -5.904 -20.801 1.00 88.38 99 GLU A N 1
ATOM 798 C CA . GLU A 1 99 ? 8.859 -6.186 -19.673 1.00 88.38 99 GLU A CA 1
ATOM 799 C C . GLU A 1 99 ? 10.018 -5.178 -19.645 1.00 88.38 99 GLU A C 1
ATOM 801 O O . GLU A 1 99 ? 10.911 -5.189 -20.495 1.00 88.38 99 GLU A O 1
ATOM 806 N N . MET A 1 100 ? 10.033 -4.322 -18.624 1.00 87.19 100 MET A N 1
ATOM 807 C CA . MET A 1 100 ? 11.105 -3.351 -18.405 1.00 87.19 100 MET A CA 1
ATOM 808 C C . MET A 1 100 ? 12.323 -3.981 -17.731 1.00 87.19 100 MET A C 1
ATOM 810 O O . MET A 1 100 ? 13.460 -3.595 -18.008 1.00 87.19 100 MET A O 1
ATOM 814 N N . GLY A 1 101 ? 12.106 -4.947 -16.838 1.00 89.12 101 GLY A N 1
ATOM 815 C CA . GLY A 1 101 ? 13.187 -5.581 -16.097 1.00 89.12 101 GLY A CA 1
ATOM 816 C C . GLY A 1 101 ? 12.731 -6.231 -14.803 1.00 89.12 101 GLY A C 1
ATOM 817 O O . GLY A 1 101 ? 11.579 -6.629 -14.658 1.00 89.12 101 GLY A O 1
ATOM 818 N N . ASN A 1 102 ? 13.655 -6.353 -13.850 1.00 90.69 102 ASN A N 1
ATOM 819 C CA . ASN A 1 102 ? 13.367 -6.919 -12.532 1.00 90.69 102 ASN A CA 1
ATOM 820 C C . ASN A 1 102 ? 13.738 -5.934 -11.428 1.00 90.69 102 ASN A C 1
ATOM 822 O O . ASN A 1 102 ? 14.776 -5.271 -11.498 1.00 90.69 102 ASN A O 1
ATOM 826 N N . VAL A 1 103 ? 12.925 -5.889 -10.377 1.00 88.50 103 VAL A N 1
ATOM 827 C CA . VAL A 1 103 ? 13.213 -5.086 -9.188 1.00 88.50 103 VAL A CA 1
ATOM 828 C C . VAL A 1 103 ? 14.489 -5.604 -8.523 1.00 88.50 103 VAL A C 1
ATOM 830 O O . VAL A 1 103 ? 14.600 -6.780 -8.179 1.00 88.50 103 VAL A O 1
ATOM 833 N N . LYS A 1 104 ? 15.465 -4.728 -8.318 1.00 88.12 104 LYS A N 1
ATOM 834 C CA . LYS A 1 104 ? 16.677 -5.003 -7.536 1.00 88.12 104 LYS A CA 1
ATOM 835 C C . LYS A 1 104 ? 16.575 -4.536 -6.109 1.00 88.12 104 LYS A C 1
ATOM 837 O O . LYS A 1 104 ? 17.128 -5.176 -5.223 1.00 88.12 104 LYS A O 1
ATOM 842 N N . GLU A 1 105 ? 15.881 -3.431 -5.911 1.00 82.88 105 GLU A N 1
ATOM 843 C CA . GLU A 1 105 ? 15.785 -2.771 -4.626 1.00 82.88 105 GLU A CA 1
ATOM 844 C C . GLU A 1 105 ? 14.394 -2.175 -4.481 1.00 82.88 105 GLU A C 1
ATOM 846 O O . GLU A 1 105 ? 13.772 -1.777 -5.465 1.00 82.88 105 GLU A O 1
ATOM 851 N N . ALA A 1 106 ? 13.899 -2.148 -3.254 1.00 82.12 106 ALA A N 1
ATOM 852 C CA . ALA A 1 106 ? 12.630 -1.538 -2.914 1.00 82.12 106 ALA A CA 1
ATOM 853 C C . ALA A 1 106 ? 12.834 -0.768 -1.617 1.00 82.12 106 ALA A C 1
ATOM 855 O O . ALA A 1 106 ? 13.061 -1.380 -0.568 1.00 82.12 106 ALA A O 1
ATOM 856 N N . GLU A 1 107 ? 12.776 0.557 -1.696 1.00 76.88 107 GLU A N 1
ATOM 857 C CA . GLU A 1 107 ? 12.884 1.408 -0.521 1.00 76.88 107 GLU A CA 1
ATOM 858 C C . GLU A 1 107 ? 11.498 1.673 0.049 1.00 76.88 107 GLU A C 1
ATOM 860 O O . GLU A 1 107 ? 10.515 1.913 -0.661 1.00 76.88 107 GLU A O 1
ATOM 865 N N . ARG A 1 108 ? 11.423 1.589 1.373 1.00 71.81 108 ARG A N 1
ATOM 866 C CA . ARG A 1 108 ? 10.205 1.842 2.124 1.00 71.81 108 ARG A CA 1
ATOM 867 C C . ARG A 1 108 ? 10.415 3.055 3.000 1.00 71.81 108 ARG A C 1
ATOM 869 O O . ARG A 1 108 ? 11.417 3.141 3.708 1.00 71.81 108 ARG A O 1
ATOM 876 N N . GLY A 1 109 ? 9.418 3.923 3.002 1.00 61.16 109 GLY A N 1
ATOM 877 C CA . GLY A 1 109 ? 9.408 5.109 3.830 1.00 61.16 109 GLY A CA 1
ATOM 878 C C . GLY A 1 109 ? 9.297 4.797 5.313 1.00 61.16 109 GLY A C 1
ATOM 879 O O . GLY A 1 109 ? 9.059 3.667 5.750 1.00 61.16 109 GLY A O 1
ATOM 880 N N . LYS A 1 110 ? 9.397 5.849 6.129 1.00 54.25 110 LYS A N 1
ATOM 881 C CA . LYS A 1 110 ? 9.227 5.770 7.596 1.00 54.25 110 LYS A CA 1
ATOM 882 C C . LYS A 1 110 ? 7.825 5.324 8.021 1.00 54.25 110 LYS A C 1
ATOM 884 O O . LYS A 1 110 ? 7.609 4.928 9.168 1.00 54.25 110 LYS A O 1
ATOM 889 N N . ASP A 1 111 ? 6.859 5.430 7.120 1.00 53.19 111 ASP A N 1
ATOM 890 C CA . ASP A 1 111 ? 5.508 4.920 7.297 1.00 53.19 111 ASP A CA 1
ATOM 891 C C . ASP A 1 111 ? 5.396 3.423 6.952 1.00 53.19 111 ASP A C 1
ATOM 893 O O . ASP A 1 111 ? 4.453 2.766 7.379 1.00 53.19 111 ASP A O 1
ATOM 897 N N . GLY A 1 112 ? 6.409 2.833 6.318 1.00 54.88 112 GLY A N 1
ATOM 898 C CA . GLY A 1 112 ? 6.416 1.439 5.880 1.00 54.88 112 GLY A CA 1
ATOM 899 C C . GLY A 1 112 ? 5.730 1.230 4.530 1.00 54.88 112 GLY A C 1
ATOM 900 O O . GLY A 1 112 ? 5.694 0.092 4.051 1.00 54.88 112 GLY A O 1
ATOM 901 N N . GLY A 1 113 ? 5.228 2.308 3.916 1.00 60.09 113 GLY A N 1
ATOM 902 C CA . GLY A 1 113 ? 4.790 2.326 2.529 1.00 60.09 113 GLY A CA 1
ATOM 903 C C . GLY A 1 113 ? 5.986 2.230 1.588 1.00 60.09 113 GLY A C 1
ATOM 904 O O . GLY A 1 113 ? 7.095 2.634 1.929 1.00 60.09 113 GLY A O 1
ATOM 905 N N . LEU A 1 114 ? 5.766 1.662 0.407 1.00 71.88 114 LEU A N 1
ATOM 906 C CA . LEU A 1 114 ? 6.758 1.696 -0.661 1.00 71.88 114 LEU A CA 1
ATOM 907 C C . LEU A 1 114 ? 6.950 3.154 -1.107 1.00 71.88 114 LEU A C 1
ATOM 909 O O . LEU A 1 114 ? 5.954 3.827 -1.369 1.00 71.88 114 LEU A O 1
ATOM 913 N N . GLU A 1 115 ? 8.193 3.631 -1.163 1.00 74.50 115 GLU A N 1
ATOM 914 C CA . GLU A 1 115 ? 8.526 4.963 -1.693 1.00 74.50 115 GLU A CA 1
ATOM 915 C C . GLU A 1 115 ? 8.973 4.852 -3.150 1.00 74.50 115 GLU A C 1
ATOM 917 O O . GLU A 1 115 ? 8.393 5.498 -4.022 1.00 74.50 115 GLU A O 1
ATOM 922 N N . TYR A 1 116 ? 9.931 3.967 -3.432 1.00 80.06 116 TYR A N 1
ATOM 923 C CA . TYR A 1 116 ? 10.346 3.660 -4.797 1.00 80.06 116 TYR A CA 1
ATOM 924 C C . TYR A 1 116 ? 10.852 2.220 -4.938 1.00 80.06 116 TYR A C 1
ATOM 926 O O . TYR A 1 116 ? 11.201 1.545 -3.964 1.00 80.06 116 TYR A O 1
ATOM 934 N N . ILE A 1 117 ? 10.930 1.761 -6.184 1.00 84.62 117 ILE A N 1
ATOM 935 C CA . ILE A 1 117 ? 11.645 0.550 -6.589 1.00 84.62 117 ILE A CA 1
ATOM 936 C C . ILE A 1 117 ? 12.763 0.905 -7.560 1.00 84.62 117 ILE A C 1
ATOM 938 O O . ILE A 1 117 ? 12.619 1.779 -8.410 1.00 84.62 117 ILE A O 1
ATOM 942 N N . LYS A 1 118 ? 13.884 0.201 -7.451 1.00 86.56 118 LYS A N 1
ATOM 943 C CA . LYS A 1 118 ? 14.959 0.235 -8.436 1.00 86.56 118 LYS A CA 1
ATOM 944 C C . LYS A 1 118 ? 14.824 -0.973 -9.342 1.00 86.56 118 LYS A C 1
ATOM 946 O O . LYS A 1 118 ? 14.847 -2.106 -8.861 1.00 86.56 118 LYS A O 1
ATOM 951 N N . VAL A 1 119 ? 14.722 -0.748 -10.640 1.00 89.25 119 VAL A N 1
ATOM 952 C CA . VAL A 1 119 ? 14.544 -1.786 -11.655 1.00 89.25 119 VAL A CA 1
ATOM 953 C C . VAL A 1 119 ? 15.819 -1.896 -12.470 1.00 89.25 119 VAL A C 1
ATOM 955 O O . VAL A 1 119 ? 16.240 -0.921 -13.078 1.00 89.25 119 VAL A O 1
ATOM 958 N N . GLU A 1 120 ? 16.437 -3.077 -12.488 1.00 88.88 120 GLU A N 1
ATOM 959 C CA . GLU A 1 120 ? 17.514 -3.374 -13.439 1.00 88.88 120 GLU A CA 1
ATOM 960 C C . GLU A 1 120 ? 16.875 -3.690 -14.784 1.00 88.88 120 GLU A C 1
ATOM 962 O O . GLU A 1 120 ? 16.184 -4.710 -14.922 1.00 88.88 120 GLU A O 1
ATOM 967 N N . THR A 1 121 ? 17.099 -2.812 -15.756 1.00 83.19 121 THR A N 1
ATOM 968 C CA . THR A 1 121 ? 16.576 -2.980 -17.101 1.00 83.19 121 THR A CA 1
ATOM 969 C C . THR A 1 121 ? 17.487 -3.875 -17.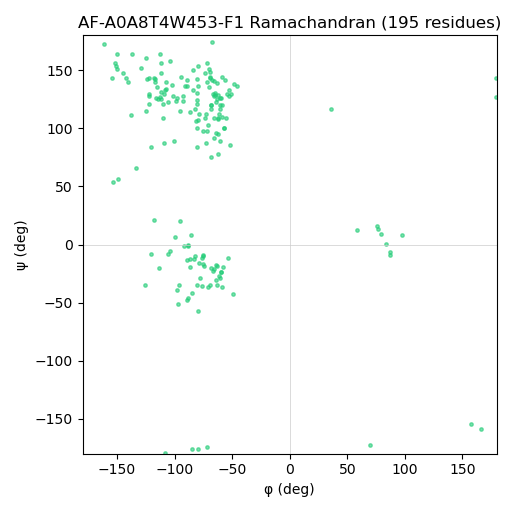918 1.00 83.19 121 THR A C 1
ATOM 971 O O . THR A 1 121 ? 18.704 -3.958 -17.723 1.00 83.19 121 THR A O 1
ATOM 974 N N . ARG A 1 122 ? 16.874 -4.588 -18.859 1.00 69.81 122 ARG A N 1
ATOM 975 C CA . ARG A 1 122 ? 17.604 -5.264 -19.926 1.00 69.81 122 ARG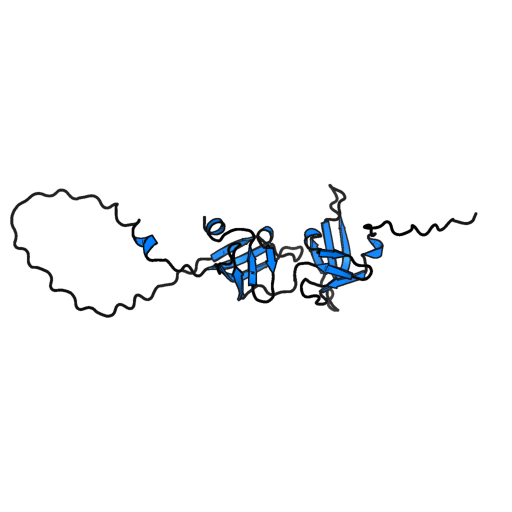 A CA 1
ATOM 976 C C . ARG A 1 122 ? 17.485 -4.383 -21.155 1.00 69.81 122 ARG A C 1
ATOM 978 O O . ARG A 1 122 ? 16.536 -4.520 -21.921 1.00 69.81 122 ARG A O 1
ATOM 985 N N . VAL A 1 123 ? 18.416 -3.451 -21.327 1.00 59.88 123 VAL A N 1
ATOM 986 C CA . VAL A 1 123 ? 18.521 -2.737 -22.600 1.00 59.88 123 VAL A CA 1
ATOM 987 C C . VAL A 1 123 ? 19.054 -3.732 -23.626 1.00 59.88 123 VAL A C 1
ATOM 989 O O . VAL A 1 123 ? 20.233 -4.084 -23.626 1.00 59.88 123 VAL A O 1
ATOM 992 N N . ILE A 1 124 ? 18.165 -4.238 -24.476 1.00 53.16 124 ILE A N 1
ATOM 993 C CA . ILE A 1 124 ? 18.566 -4.811 -25.756 1.00 53.16 124 ILE A CA 1
ATOM 994 C C . ILE A 1 124 ? 18.751 -3.598 -26.658 1.00 53.16 124 ILE A C 1
ATOM 996 O O . ILE A 1 124 ? 17.761 -3.037 -27.117 1.00 53.16 124 ILE A O 1
ATOM 1000 N N . ARG A 1 125 ? 19.995 -3.153 -26.867 1.00 46.16 125 ARG A N 1
ATOM 1001 C CA . ARG A 1 125 ? 20.269 -2.211 -27.956 1.00 46.16 125 ARG A CA 1
ATOM 1002 C C . ARG A 1 125 ? 19.925 -2.930 -29.252 1.00 46.16 125 ARG A C 1
ATOM 1004 O O . ARG A 1 125 ? 20.585 -3.906 -29.617 1.00 46.16 125 ARG A O 1
ATOM 1011 N N . THR A 1 126 ? 18.844 -2.519 -29.896 1.00 44.19 126 THR A N 1
ATOM 1012 C CA . THR A 1 126 ? 18.599 -2.865 -31.292 1.00 44.19 126 THR A CA 1
ATOM 1013 C C . THR A 1 126 ? 19.619 -2.109 -32.138 1.00 44.19 126 THR A C 1
ATOM 1015 O O . THR A 1 126 ? 20.014 -0.999 -31.794 1.00 44.19 126 THR A O 1
ATOM 1018 N N . LYS A 1 127 ? 20.097 -2.737 -33.217 1.00 44.25 127 LYS A N 1
ATOM 1019 C CA . LYS A 1 127 ? 21.177 -2.235 -34.090 1.00 44.25 127 LYS A CA 1
ATOM 1020 C C . LYS A 1 127 ? 20.963 -0.817 -34.650 1.00 44.25 127 LYS A C 1
ATOM 1022 O O . LYS A 1 127 ? 21.910 -0.242 -35.168 1.00 44.25 127 LYS A O 1
ATOM 1027 N N . ASP A 1 128 ? 19.765 -0.261 -34.519 1.00 47.94 128 ASP A N 1
ATOM 1028 C CA . ASP A 1 128 ? 19.396 1.054 -35.042 1.00 47.94 128 ASP A CA 1
ATOM 1029 C C . ASP A 1 128 ? 19.944 2.232 -34.201 1.00 47.94 128 ASP A C 1
ATOM 1031 O O . ASP A 1 128 ? 19.953 3.365 -34.677 1.00 47.94 128 ASP A O 1
ATOM 1035 N N . ASP A 1 129 ? 20.476 1.984 -32.994 1.00 46.59 129 ASP A N 1
ATOM 1036 C CA . ASP A 1 129 ? 21.085 3.028 -32.145 1.00 46.59 129 ASP A CA 1
ATOM 1037 C C . ASP A 1 129 ? 22.554 3.357 -32.510 1.00 46.59 129 ASP A C 1
ATOM 1039 O O . ASP A 1 129 ? 23.116 4.330 -32.003 1.00 46.59 129 ASP A O 1
ATOM 1043 N N . GLU A 1 130 ? 23.207 2.571 -33.380 1.00 45.78 130 GLU A N 1
ATOM 1044 C CA . GLU A 1 130 ? 24.607 2.809 -33.787 1.00 45.78 130 GLU A CA 1
ATOM 1045 C C . GLU A 1 130 ? 24.747 3.777 -34.979 1.00 45.78 130 GLU A C 1
ATOM 1047 O O . GLU A 1 130 ? 25.809 4.378 -35.154 1.00 45.78 130 GLU A O 1
ATOM 1052 N N . GLU A 1 131 ? 23.692 4.004 -35.771 1.00 44.78 131 GLU A N 1
ATOM 1053 C CA . GLU A 1 131 ? 23.780 4.838 -36.984 1.00 44.78 131 GLU A CA 1
ATOM 1054 C C . GLU A 1 131 ? 23.841 6.353 -36.715 1.00 44.78 131 GLU A C 1
ATOM 1056 O O . GLU A 1 131 ? 24.141 7.120 -37.625 1.00 44.78 131 GLU A O 1
ATOM 1061 N N . GLN A 1 132 ? 23.636 6.815 -35.475 1.00 43.94 132 GLN A N 1
ATOM 1062 C CA . GLN A 1 132 ? 23.684 8.252 -35.149 1.00 43.94 132 GLN A CA 1
ATOM 1063 C C . GLN A 1 132 ? 25.003 8.737 -34.520 1.00 43.94 132 GLN A C 1
ATOM 1065 O O . GLN A 1 132 ? 25.098 9.904 -34.141 1.00 43.94 132 GLN A O 1
ATOM 1070 N N . GLN A 1 133 ? 26.043 7.897 -34.425 1.00 38.59 133 GLN A N 1
ATOM 1071 C CA . GLN A 1 133 ? 27.345 8.299 -33.855 1.00 38.59 133 GLN A CA 1
ATOM 1072 C C . GLN A 1 133 ? 28.545 8.226 -34.810 1.00 38.59 133 GLN A C 1
ATOM 1074 O O . GLN A 1 133 ? 29.691 8.252 -34.361 1.00 38.59 133 GLN A O 1
ATOM 1079 N N . ILE A 1 134 ? 28.321 8.230 -36.127 1.00 41.72 134 ILE A N 1
ATOM 1080 C CA . ILE A 1 134 ? 29.414 8.363 -37.101 1.00 41.72 134 ILE A CA 1
ATOM 1081 C C . ILE A 1 134 ? 29.058 9.398 -38.169 1.00 41.72 134 ILE A C 1
ATOM 1083 O O . ILE A 1 134 ? 28.919 9.057 -39.327 1.00 41.72 134 ILE A O 1
ATOM 1087 N N . ASP A 1 135 ? 28.923 10.668 -37.789 1.00 38.31 135 ASP A N 1
ATOM 1088 C CA . ASP A 1 135 ? 29.036 11.781 -38.746 1.00 38.31 135 ASP A CA 1
ATOM 1089 C C . ASP A 1 135 ? 29.500 13.064 -38.038 1.00 38.31 135 ASP A C 1
ATOM 1091 O O . ASP A 1 135 ? 28.888 14.129 -38.094 1.00 38.31 135 ASP A O 1
ATOM 1095 N N . SER A 1 136 ? 30.624 12.981 -37.322 1.00 42.72 136 SER A N 1
ATOM 1096 C CA . SER A 1 136 ? 31.351 14.190 -36.919 1.00 42.72 136 SER A CA 1
ATOM 1097 C C . SER A 1 136 ? 32.858 13.960 -36.808 1.00 42.72 136 SER A C 1
ATOM 1099 O O . SER A 1 136 ? 33.469 14.231 -35.776 1.00 42.72 136 SER A O 1
ATOM 1101 N N . TYR A 1 137 ? 33.492 13.493 -37.882 1.00 42.00 137 TYR A N 1
ATOM 1102 C CA . TYR A 1 137 ? 34.928 13.707 -38.043 1.00 42.00 137 TYR A CA 1
ATOM 1103 C C . TYR A 1 137 ? 35.202 14.392 -39.372 1.00 42.00 137 TYR A C 1
ATOM 1105 O O . TYR A 1 137 ? 34.916 13.891 -40.454 1.00 42.00 137 TYR A O 1
ATOM 1113 N N . ALA A 1 138 ? 35.707 15.611 -39.218 1.00 37.12 138 ALA A N 1
ATOM 1114 C CA . ALA A 1 138 ? 36.091 16.535 -40.255 1.00 37.12 138 ALA A CA 1
ATOM 1115 C C . ALA A 1 138 ? 36.967 15.881 -41.330 1.00 37.12 138 ALA A C 1
ATOM 1117 O O . ALA A 1 138 ? 37.911 15.151 -41.040 1.00 37.12 138 ALA A O 1
ATOM 1118 N N . VAL A 1 139 ? 36.661 16.235 -42.573 1.00 37.38 139 VAL A N 1
ATOM 1119 C CA . VAL A 1 139 ? 37.444 15.956 -43.775 1.00 37.38 139 VAL A CA 1
ATOM 1120 C C . VAL A 1 139 ? 38.828 16.611 -43.653 1.00 37.38 139 VAL A C 1
ATOM 1122 O O . VAL A 1 139 ? 38.896 17.842 -43.588 1.00 37.38 139 VAL A O 1
ATOM 1125 N N . PRO A 1 140 ? 39.950 15.870 -43.693 1.00 34.25 140 PRO A N 1
ATOM 1126 C CA . PRO A 1 140 ? 41.216 16.465 -44.078 1.00 34.25 140 PRO A CA 1
ATOM 1127 C C . PRO A 1 140 ? 41.270 16.535 -45.607 1.00 34.25 140 PRO A C 1
ATOM 1129 O O . PRO A 1 140 ? 41.426 15.537 -46.307 1.00 34.25 140 PRO A O 1
ATOM 1132 N N . MET A 1 141 ? 41.114 17.752 -46.122 1.00 38.56 141 MET A N 1
ATOM 1133 C CA . MET A 1 141 ? 41.430 18.109 -47.499 1.00 38.56 141 MET A CA 1
ATOM 1134 C C . MET A 1 141 ? 42.952 17.983 -47.687 1.00 38.56 141 MET A C 1
ATOM 1136 O O . MET A 1 141 ? 43.683 18.809 -47.149 1.00 38.56 141 MET A O 1
ATOM 1140 N N . LEU A 1 142 ? 43.443 16.979 -48.423 1.00 33.88 142 LEU A N 1
ATOM 1141 C CA . LEU A 1 142 ? 44.825 16.961 -48.919 1.00 33.88 142 LEU A CA 1
ATOM 1142 C C . LEU A 1 142 ? 44.912 16.407 -50.347 1.00 33.88 142 LEU A C 1
ATOM 1144 O O . LEU A 1 142 ? 44.189 15.499 -50.749 1.00 33.88 142 LEU A O 1
ATOM 1148 N N . SER A 1 143 ? 45.778 17.074 -51.101 1.00 33.91 143 SER A N 1
ATOM 1149 C CA . SER A 1 143 ? 45.958 17.102 -52.546 1.00 33.91 143 SER A CA 1
ATOM 1150 C C . SER A 1 143 ? 46.564 15.835 -53.151 1.00 33.91 143 SER A C 1
ATOM 1152 O O . SER A 1 143 ? 47.315 15.110 -52.506 1.00 33.91 143 SER A O 1
ATOM 1154 N N . PHE A 1 144 ? 46.272 15.647 -54.439 1.00 43.22 144 PHE A N 1
ATOM 1155 C CA . PHE A 1 144 ? 46.907 14.697 -55.349 1.00 43.22 144 PHE A CA 1
ATOM 1156 C C . PHE A 1 144 ? 48.430 14.874 -55.396 1.00 43.22 144 PHE A C 1
ATOM 1158 O O . PHE A 1 144 ? 48.876 15.989 -55.638 1.00 43.22 144 PHE A O 1
ATOM 1165 N N . GLU A 1 145 ? 49.179 13.778 -55.228 1.00 44.09 145 GLU A N 1
ATOM 1166 C CA . GLU A 1 145 ? 50.304 13.343 -56.082 1.00 44.09 145 GLU A CA 1
ATOM 1167 C C . GLU A 1 145 ? 50.920 12.037 -55.529 1.00 44.09 145 GLU A C 1
ATOM 1169 O O . GLU A 1 145 ? 51.226 11.944 -54.346 1.00 44.09 145 GLU A O 1
ATOM 1174 N N . ASP A 1 146 ? 51.024 11.034 -56.412 1.00 43.44 146 ASP A N 1
ATOM 1175 C CA . ASP A 1 146 ? 51.775 9.766 -56.347 1.00 43.44 146 ASP A CA 1
ATOM 1176 C C . ASP A 1 146 ? 51.915 9.013 -55.009 1.00 43.44 146 ASP A C 1
ATOM 1178 O O . ASP A 1 146 ? 52.648 9.429 -54.121 1.00 43.44 146 ASP A O 1
ATOM 1182 N N . MET A 1 147 ? 51.360 7.792 -54.939 1.00 35.97 147 MET A N 1
ATOM 1183 C CA . MET A 1 147 ? 52.097 6.566 -54.565 1.00 35.97 147 MET A CA 1
ATOM 1184 C C . MET A 1 147 ? 51.174 5.331 -54.546 1.00 35.97 147 MET A C 1
ATOM 1186 O O . MET A 1 147 ? 49.996 5.392 -54.210 1.00 35.97 147 MET A O 1
ATOM 1190 N N . SER A 1 148 ? 51.734 4.198 -54.968 1.00 41.69 148 SER A N 1
ATOM 1191 C CA . SER A 1 148 ? 51.092 2.907 -55.245 1.00 41.69 148 SER A CA 1
ATOM 1192 C C . SER A 1 148 ? 50.186 2.365 -54.131 1.00 41.69 148 SER A C 1
ATOM 1194 O O . SER A 1 148 ? 50.622 2.192 -52.993 1.00 41.69 148 SER A O 1
ATOM 1196 N N . VAL A 1 149 ? 48.959 1.988 -54.502 1.00 35.22 149 VAL A N 1
ATOM 1197 C CA . VAL A 1 149 ? 47.990 1.303 -53.635 1.00 35.22 149 VAL A CA 1
ATOM 1198 C C . VAL A 1 149 ? 48.333 -0.186 -53.547 1.00 35.22 149 VAL A C 1
ATOM 1200 O O . VAL A 1 149 ? 48.100 -0.940 -54.491 1.00 35.22 149 VAL A O 1
ATOM 1203 N N . THR A 1 150 ? 48.848 -0.627 -52.401 1.00 40.09 150 THR A N 1
ATOM 1204 C CA . THR A 1 150 ? 48.817 -2.045 -52.018 1.00 40.09 150 THR A CA 1
ATOM 1205 C C . THR A 1 150 ? 47.488 -2.294 -51.311 1.00 40.09 150 THR A C 1
ATOM 1207 O O . THR A 1 150 ? 47.240 -1.721 -50.251 1.00 40.09 150 THR A O 1
ATOM 1210 N N . LEU A 1 151 ? 46.609 -3.107 -51.901 1.00 38.81 151 LEU A N 1
ATOM 1211 C CA . LEU A 1 151 ? 45.347 -3.490 -51.262 1.00 38.81 151 LEU A CA 1
ATOM 1212 C C . LEU A 1 151 ? 45.645 -4.318 -49.998 1.00 38.81 151 LEU A C 1
ATOM 1214 O O . LEU A 1 151 ? 46.411 -5.282 -50.093 1.00 38.81 151 LEU A O 1
ATOM 1218 N N . PRO A 1 152 ? 45.058 -3.999 -48.831 1.00 38.03 152 PRO A N 1
ATOM 1219 C CA . PRO A 1 152 ? 45.142 -4.886 -47.682 1.00 38.03 152 PRO A CA 1
ATOM 1220 C C . PRO A 1 152 ? 44.375 -6.179 -47.988 1.00 38.03 152 PRO A C 1
ATOM 1222 O O . PRO A 1 152 ? 43.228 -6.153 -48.436 1.00 38.03 152 PRO A O 1
ATOM 1225 N N . THR A 1 153 ? 45.026 -7.319 -47.764 1.00 44.19 153 THR A N 1
ATOM 1226 C CA . THR A 1 153 ? 44.384 -8.638 -47.774 1.00 44.19 153 THR A CA 1
ATOM 1227 C C . THR A 1 153 ? 43.231 -8.669 -46.766 1.00 44.19 153 THR A C 1
ATOM 1229 O O . THR A 1 153 ? 43.398 -8.118 -45.673 1.00 44.19 153 THR A O 1
ATOM 1232 N N . PRO A 1 154 ? 42.095 -9.325 -47.077 1.00 38.75 154 PRO A N 1
ATOM 1233 C CA . PRO A 1 154 ? 41.015 -9.495 -46.114 1.00 38.75 154 PRO A CA 1
ATOM 1234 C C . PRO A 1 154 ? 41.564 -10.239 -44.897 1.00 38.75 154 PRO A C 1
ATOM 1236 O O . PRO A 1 154 ? 4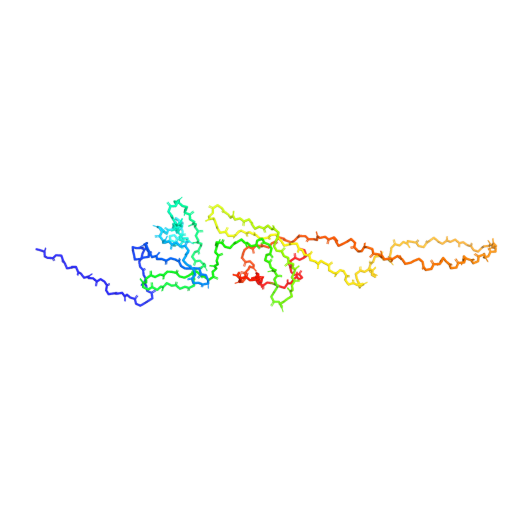2.100 -11.340 -45.032 1.00 38.75 154 PRO A O 1
ATOM 1239 N N . LEU A 1 155 ? 41.483 -9.612 -43.724 1.00 42.25 155 LEU A N 1
ATOM 1240 C CA . LEU A 1 155 ? 41.703 -10.300 -42.459 1.00 42.25 155 LEU A CA 1
ATOM 1241 C C . LEU A 1 155 ? 40.657 -11.409 -42.359 1.00 42.25 155 LEU A C 1
ATOM 1243 O O . LEU A 1 155 ? 39.467 -11.150 -42.536 1.00 42.25 155 LEU A O 1
ATOM 1247 N N . GLU A 1 156 ? 41.134 -12.634 -42.136 1.00 43.12 156 GLU A N 1
ATOM 1248 C CA . GLU A 1 156 ? 40.305 -13.814 -41.928 1.00 43.12 156 GLU A CA 1
ATOM 1249 C C . GLU A 1 156 ? 39.178 -13.513 -40.936 1.00 43.12 156 GLU A C 1
ATOM 1251 O O . GLU A 1 156 ? 39.405 -12.884 -39.898 1.00 43.12 156 GLU A O 1
ATOM 1256 N N . GLU A 1 157 ? 37.971 -13.977 -41.267 1.00 41.91 157 GLU A N 1
ATOM 1257 C CA . GLU A 1 157 ? 36.790 -13.964 -40.408 1.00 41.91 157 GLU A CA 1
ATOM 1258 C C . GLU A 1 157 ? 37.055 -14.815 -39.155 1.00 41.91 157 GLU A C 1
ATOM 1260 O O . GLU A 1 157 ? 36.635 -15.964 -39.019 1.00 41.91 157 GLU A O 1
ATOM 1265 N N . GLY A 1 158 ? 37.793 -14.245 -38.209 1.00 36.75 158 GLY A N 1
ATOM 1266 C CA . GLY A 1 158 ? 37.788 -14.694 -36.835 1.00 36.75 158 GLY A CA 1
ATOM 1267 C C . GLY A 1 158 ? 36.386 -14.469 -36.293 1.00 36.75 158 GLY A C 1
ATOM 1268 O O . GLY A 1 158 ? 35.888 -13.347 -36.318 1.00 36.75 158 GLY A O 1
ATOM 1269 N N . ASN A 1 159 ? 35.757 -15.538 -35.807 1.00 41.62 159 ASN A N 1
ATOM 1270 C CA . ASN A 1 159 ? 34.549 -15.501 -34.988 1.00 41.62 159 ASN A CA 1
ATOM 1271 C C . ASN A 1 159 ? 34.753 -14.546 -33.799 1.00 41.62 159 ASN A C 1
ATOM 1273 O O . ASN A 1 159 ? 35.116 -14.964 -32.697 1.00 41.62 159 ASN A O 1
ATOM 1277 N N . VAL A 1 160 ? 34.505 -13.255 -34.001 1.00 40.91 160 VAL A N 1
ATOM 1278 C CA . VAL A 1 160 ? 34.305 -12.309 -32.913 1.00 40.91 160 VAL A CA 1
ATOM 1279 C C . VAL A 1 160 ? 32.859 -12.505 -32.494 1.00 40.91 160 VAL A C 1
ATOM 1281 O O . VAL A 1 160 ? 31.945 -11.830 -32.957 1.00 40.91 160 VAL A O 1
ATOM 1284 N N . ALA A 1 161 ? 32.637 -13.497 -31.632 1.00 37.91 161 ALA A N 1
ATOM 1285 C CA . ALA A 1 161 ? 31.474 -13.480 -30.769 1.00 37.91 161 ALA A CA 1
ATOM 1286 C C . ALA A 1 161 ? 31.613 -12.218 -29.913 1.00 37.91 161 ALA A C 1
ATOM 1288 O O . ALA A 1 161 ? 32.273 -12.235 -28.872 1.00 37.91 161 ALA A O 1
ATOM 1289 N N . THR A 1 162 ? 31.077 -11.102 -30.409 1.00 43.88 162 THR A N 1
ATOM 1290 C CA . THR A 1 162 ? 30.968 -9.850 -29.675 1.00 43.88 162 THR A CA 1
ATOM 1291 C C . THR A 1 162 ? 30.186 -10.177 -28.421 1.00 43.88 162 THR A C 1
ATOM 1293 O O . THR A 1 162 ? 28.971 -10.371 -28.438 1.00 43.88 162 THR A O 1
ATOM 1296 N N . ARG A 1 163 ? 30.921 -10.340 -27.327 1.00 41.47 163 ARG A N 1
ATOM 1297 C CA . ARG A 1 163 ? 30.379 -10.482 -25.992 1.00 41.47 163 ARG A CA 1
ATOM 1298 C C . ARG A 1 163 ? 29.732 -9.135 -25.705 1.00 41.47 163 ARG A C 1
ATOM 1300 O O . ARG A 1 163 ? 30.423 -8.199 -25.328 1.00 41.47 163 ARG A O 1
ATOM 1307 N N . MET A 1 164 ? 28.442 -9.020 -26.026 1.00 41.28 164 MET A N 1
ATOM 1308 C CA . MET A 1 164 ? 27.634 -7.853 -25.704 1.00 41.28 164 MET A CA 1
ATOM 1309 C C . MET A 1 164 ? 27.722 -7.689 -24.190 1.00 41.28 164 MET A C 1
ATOM 1311 O O . MET A 1 164 ? 27.087 -8.435 -23.442 1.00 41.28 164 MET A O 1
ATOM 1315 N N . ASP A 1 165 ? 28.570 -6.770 -23.736 1.00 43.97 165 ASP A N 1
ATOM 1316 C CA . ASP A 1 165 ? 28.520 -6.286 -22.369 1.00 43.97 165 ASP A CA 1
ATOM 1317 C C . ASP A 1 165 ? 27.167 -5.595 -22.237 1.00 43.97 165 ASP A C 1
ATOM 1319 O O . ASP A 1 165 ? 26.964 -4.464 -22.680 1.00 43.97 165 ASP A O 1
ATOM 1323 N N . MET A 1 166 ? 26.193 -6.339 -21.712 1.00 50.16 166 MET A N 1
ATOM 1324 C CA . MET A 1 166 ? 24.896 -5.805 -21.338 1.00 50.16 166 MET A CA 1
ATOM 1325 C C . MET A 1 166 ? 25.153 -4.777 -20.237 1.00 50.16 166 MET A C 1
ATOM 1327 O O . MET A 1 166 ? 25.281 -5.136 -19.064 1.00 50.16 166 MET A O 1
ATOM 1331 N N . MET A 1 167 ? 25.270 -3.501 -20.609 1.00 51.00 167 MET A N 1
ATOM 1332 C CA . MET A 1 167 ? 25.234 -2.415 -19.641 1.00 51.00 167 MET A CA 1
ATOM 1333 C C . MET A 1 167 ? 23.857 -2.459 -18.982 1.00 51.00 167 MET A C 1
ATOM 1335 O O . MET A 1 167 ? 22.828 -2.215 -19.606 1.00 51.00 167 MET A O 1
ATOM 1339 N N . LYS A 1 168 ? 23.847 -2.881 -17.720 1.00 60.47 168 LYS A N 1
ATOM 1340 C CA . LYS A 1 168 ? 22.657 -2.923 -16.879 1.00 60.47 168 LYS A CA 1
ATOM 1341 C C . LYS A 1 168 ? 22.342 -1.502 -16.449 1.00 60.47 168 LYS A C 1
ATOM 1343 O O . LYS A 1 168 ? 22.936 -0.997 -15.498 1.00 60.47 168 LYS A O 1
ATOM 1348 N N . GLU A 1 169 ? 21.426 -0.862 -17.154 1.00 76.81 169 GLU A N 1
ATOM 1349 C CA . GLU A 1 169 ? 20.846 0.385 -16.680 1.00 76.81 169 GLU A CA 1
ATOM 1350 C C . GLU A 1 169 ? 19.883 0.091 -15.527 1.00 76.81 169 GLU A C 1
ATOM 1352 O O . GLU A 1 169 ? 19.294 -0.988 -15.415 1.00 76.81 169 GLU A O 1
ATOM 1357 N N . SER A 1 170 ? 19.797 1.027 -14.587 1.00 82.50 170 SER A N 1
ATOM 1358 C CA . SER A 1 170 ? 18.860 0.941 -13.474 1.00 82.50 170 SER A CA 1
ATOM 1359 C C . SER A 1 170 ? 17.958 2.157 -13.491 1.00 82.50 170 SER A C 1
ATOM 1361 O O . SER A 1 170 ? 18.455 3.278 -13.510 1.00 82.50 170 SER A O 1
ATOM 1363 N N . ILE A 1 171 ? 16.655 1.923 -13.426 1.00 87.50 171 ILE A N 1
ATOM 1364 C CA . ILE A 1 171 ? 15.636 2.969 -13.364 1.00 87.50 171 ILE A CA 1
ATOM 1365 C C . ILE A 1 171 ? 15.058 2.998 -11.954 1.00 87.50 171 ILE A C 1
ATOM 1367 O O . ILE A 1 171 ? 14.828 1.950 -11.349 1.00 87.50 171 ILE A O 1
ATOM 1371 N N . TYR A 1 172 ? 14.822 4.197 -11.436 1.00 84.00 172 TYR A N 1
ATOM 1372 C CA . TYR A 1 172 ? 14.112 4.415 -10.182 1.00 84.00 172 TYR A CA 1
ATOM 1373 C C . TYR A 1 172 ? 12.656 4.748 -10.499 1.00 84.00 172 TYR A C 1
ATOM 1375 O O . TYR A 1 172 ? 12.388 5.646 -11.291 1.00 84.00 172 TYR A O 1
ATOM 1383 N N . ILE A 1 173 ? 11.724 4.006 -9.908 1.00 83.12 173 ILE A N 1
ATOM 1384 C CA . ILE A 1 173 ? 10.289 4.145 -10.159 1.00 83.12 173 ILE A CA 1
ATOM 1385 C C . ILE A 1 173 ? 9.596 4.431 -8.838 1.00 83.12 173 ILE A C 1
ATOM 1387 O O . ILE A 1 173 ? 9.679 3.633 -7.903 1.00 83.12 173 ILE A O 1
ATOM 1391 N N . GLU A 1 174 ? 8.907 5.562 -8.769 1.00 79.50 174 GLU A N 1
ATOM 1392 C CA . GLU A 1 174 ? 8.147 5.962 -7.590 1.00 79.50 174 GLU A CA 1
ATOM 1393 C C . GLU A 1 174 ? 6.928 5.058 -7.383 1.00 79.50 174 GLU A C 1
ATOM 1395 O O . GLU A 1 174 ? 6.306 4.574 -8.329 1.00 79.50 174 GLU A O 1
ATOM 1400 N N . ALA A 1 175 ? 6.533 4.851 -6.129 1.00 72.62 175 ALA A N 1
ATOM 1401 C CA . ALA A 1 175 ? 5.369 4.030 -5.811 1.00 72.62 175 ALA A CA 1
ATOM 1402 C C . ALA A 1 175 ? 4.058 4.585 -6.393 1.00 72.62 175 ALA A C 1
ATOM 1404 O O . ALA A 1 175 ? 3.140 3.819 -6.680 1.00 72.62 175 ALA A O 1
ATOM 1405 N N . ASP A 1 176 ? 3.972 5.902 -6.603 1.00 70.88 176 ASP A N 1
ATOM 1406 C CA . ASP A 1 176 ? 2.807 6.540 -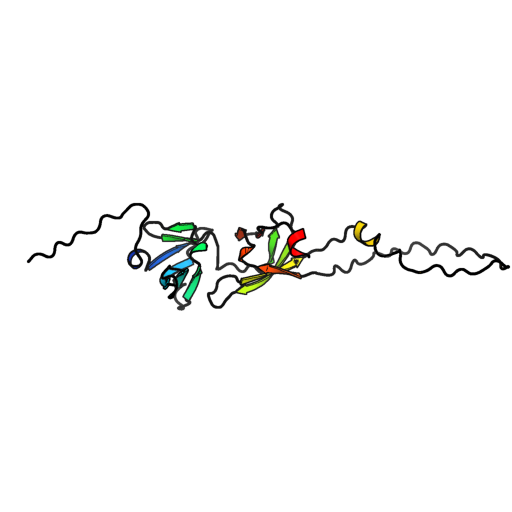7.220 1.00 70.88 176 ASP A CA 1
ATOM 1407 C C . ASP A 1 176 ? 2.641 6.183 -8.699 1.00 70.88 176 ASP A C 1
ATOM 1409 O O . ASP A 1 176 ? 1.523 6.253 -9.215 1.00 70.88 176 ASP A O 1
ATOM 1413 N N . ASP A 1 177 ? 3.708 5.723 -9.347 1.00 77.19 177 ASP A N 1
ATOM 1414 C CA . ASP A 1 177 ? 3.720 5.267 -10.732 1.00 77.19 177 ASP A CA 1
ATOM 1415 C C . ASP A 1 177 ? 3.391 3.770 -10.878 1.00 77.19 177 ASP A C 1
ATOM 1417 O O . ASP A 1 177 ? 3.314 3.264 -11.996 1.00 77.19 177 ASP A O 1
ATOM 1421 N N . ILE A 1 178 ? 3.136 3.057 -9.777 1.00 77.19 178 ILE A N 1
ATOM 1422 C CA . ILE A 1 178 ? 2.741 1.643 -9.777 1.00 77.19 178 ILE A CA 1
ATOM 1423 C C . ILE A 1 178 ? 1.205 1.537 -9.784 1.00 77.19 178 ILE A C 1
ATOM 1425 O O . ILE A 1 178 ? 0.517 2.147 -8.962 1.00 77.19 178 ILE A O 1
ATOM 1429 N N . ILE A 1 179 ? 0.655 0.771 -10.733 1.00 69.69 179 ILE A N 1
ATOM 1430 C CA . ILE A 1 179 ? -0.774 0.412 -10.805 1.00 69.69 179 ILE A CA 1
ATOM 1431 C C . ILE A 1 179 ? -1.067 -0.810 -9.950 1.00 69.69 179 ILE A C 1
ATOM 1433 O O . ILE A 1 179 ? -2.121 -0.886 -9.343 1.00 69.69 179 ILE A O 1
ATOM 1437 N N . ASP A 1 180 ? -0.206 -1.817 -9.969 1.00 69.00 180 ASP A N 1
ATOM 1438 C CA . ASP A 1 180 ? -0.543 -3.107 -9.375 1.00 69.00 180 ASP A CA 1
ATOM 1439 C C . ASP A 1 180 ? 0.723 -3.845 -8.955 1.00 69.00 180 ASP A C 1
ATOM 1441 O O . ASP A 1 180 ? 1.753 -3.781 -9.631 1.00 69.00 180 ASP A O 1
ATOM 1445 N N . VAL A 1 181 ? 0.635 -4.555 -7.835 1.00 70.81 181 VAL A N 1
ATOM 1446 C CA . VAL A 1 181 ? 1.690 -5.425 -7.313 1.00 70.81 181 VAL A CA 1
ATOM 1447 C C . VAL A 1 181 ? 1.116 -6.833 -7.222 1.00 70.81 181 VAL A C 1
ATOM 1449 O O . VAL A 1 181 ? 0.653 -7.291 -6.172 1.00 70.81 181 VAL A O 1
ATOM 1452 N N . GLY A 1 182 ? 1.169 -7.527 -8.355 1.00 61.94 182 GLY A N 1
ATOM 1453 C CA . GLY A 1 182 ? 0.742 -8.910 -8.476 1.00 61.94 182 GLY A CA 1
ATOM 1454 C C . GLY A 1 182 ? 1.698 -9.887 -7.788 1.00 61.94 182 GLY A C 1
ATOM 1455 O O . GLY A 1 182 ? 2.645 -9.519 -7.088 1.00 61.94 182 GLY A O 1
ATOM 1456 N N . LYS A 1 183 ? 1.435 -11.181 -7.965 1.00 60.19 183 LYS A N 1
ATOM 1457 C CA . LYS A 1 183 ? 2.297 -12.252 -7.445 1.00 60.19 183 LYS A CA 1
ATOM 1458 C C . LYS A 1 183 ? 3.629 -12.355 -8.197 1.00 60.19 183 LYS A C 1
ATOM 1460 O O . LYS A 1 183 ? 4.660 -12.583 -7.575 1.00 60.19 183 LYS A O 1
ATOM 1465 N N . ASP A 1 184 ? 3.594 -12.128 -9.512 1.00 72.56 184 ASP A N 1
ATOM 1466 C CA . ASP A 1 184 ? 4.733 -12.363 -10.413 1.00 72.56 184 ASP A CA 1
ATOM 1467 C C . ASP A 1 184 ? 5.209 -11.101 -11.155 1.00 72.56 184 ASP A C 1
ATOM 1469 O O . ASP A 1 184 ? 6.229 -11.143 -11.854 1.00 72.56 184 ASP A O 1
ATOM 1473 N N . CYS A 1 185 ? 4.469 -9.991 -11.047 1.00 80.94 185 CYS A N 1
ATOM 1474 C CA . CYS A 1 185 ? 4.800 -8.736 -11.718 1.00 80.94 185 CYS A CA 1
ATOM 1475 C C . CYS A 1 185 ? 4.323 -7.485 -10.964 1.00 80.94 185 CYS A C 1
ATOM 1477 O O . CYS A 1 185 ? 3.284 -7.499 -10.306 1.00 80.94 185 CYS A O 1
ATOM 1479 N N . VAL A 1 186 ? 5.057 -6.389 -11.145 1.00 82.94 186 VAL A N 1
ATOM 1480 C CA . VAL A 1 186 ? 4.664 -5.012 -10.826 1.00 82.94 186 VAL A CA 1
ATOM 1481 C C . VAL A 1 186 ? 4.247 -4.330 -12.128 1.00 82.94 186 VAL A C 1
ATOM 1483 O O . VAL A 1 186 ? 5.007 -4.365 -13.095 1.00 82.94 186 VAL A O 1
ATOM 1486 N N . ARG A 1 187 ? 3.058 -3.724 -12.165 1.00 81.50 187 ARG A N 1
ATOM 1487 C CA . ARG A 1 187 ? 2.546 -2.983 -13.330 1.00 81.50 187 ARG A CA 1
ATOM 1488 C C . ARG A 1 187 ? 2.678 -1.487 -13.128 1.00 81.50 187 ARG A C 1
ATOM 1490 O O . ARG A 1 187 ? 2.340 -0.994 -12.052 1.00 81.50 187 ARG A O 1
ATOM 1497 N N . LEU A 1 188 ? 3.103 -0.770 -14.160 1.00 85.50 188 LEU A N 1
ATOM 1498 C CA . LEU A 1 188 ? 3.300 0.678 -14.111 1.00 85.50 188 LEU A CA 1
ATOM 1499 C C . LEU A 1 188 ? 2.187 1.462 -14.809 1.00 85.50 188 LEU A C 1
ATOM 1501 O O . LEU A 1 188 ? 1.490 0.941 -15.674 1.00 85.50 188 LEU A O 1
ATOM 1505 N N . LYS A 1 189 ? 2.044 2.734 -14.422 1.00 83.06 189 LYS A N 1
ATOM 1506 C CA . LYS A 1 189 ? 1.078 3.697 -14.978 1.00 83.06 189 LYS 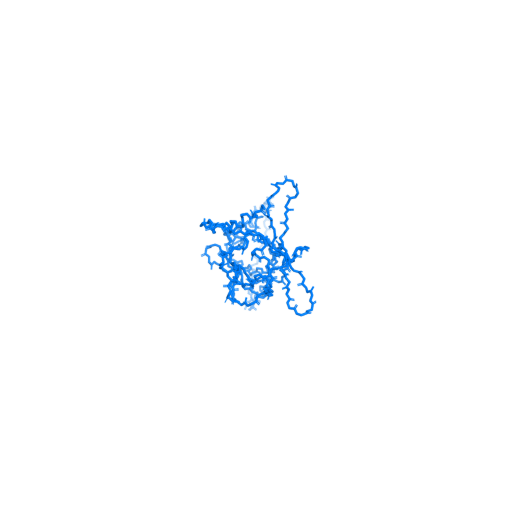A CA 1
ATOM 1507 C C . LYS A 1 189 ? 1.488 4.274 -16.320 1.00 83.06 189 LYS A C 1
ATOM 1509 O O . LYS A 1 189 ? 0.616 4.670 -17.087 1.00 83.06 189 LYS A O 1
ATOM 1514 N N . LYS A 1 190 ? 2.790 4.358 -16.568 1.00 85.62 190 LYS A N 1
ATOM 1515 C CA . LYS A 1 190 ? 3.378 5.018 -17.734 1.00 85.62 190 LYS A CA 1
ATOM 1516 C C . LYS A 1 190 ? 4.046 3.995 -18.651 1.00 85.62 190 LYS A C 1
ATOM 1518 O O . LYS A 1 190 ? 4.302 2.855 -18.247 1.00 85.62 190 LYS A O 1
ATOM 1523 N N . ARG A 1 191 ? 4.321 4.408 -19.886 1.00 82.44 191 ARG A N 1
ATOM 1524 C CA . ARG A 1 191 ? 5.043 3.600 -20.886 1.00 82.44 191 ARG A CA 1
ATOM 1525 C C . ARG A 1 191 ? 6.552 3.649 -20.641 1.00 82.44 191 ARG A C 1
ATOM 1527 O O . ARG A 1 191 ? 7.054 4.636 -20.104 1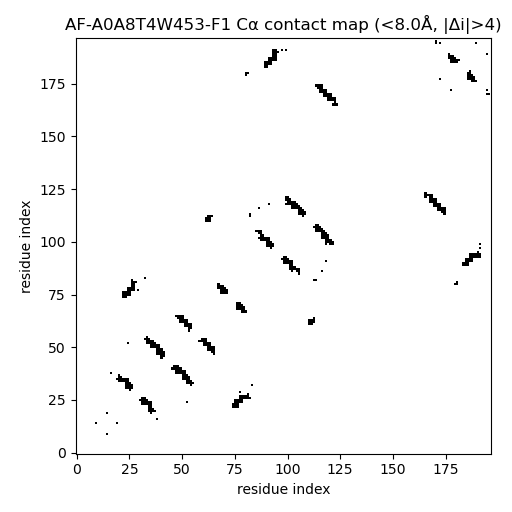.00 82.44 191 ARG A O 1
ATOM 1534 N N . LYS A 1 192 ? 7.293 2.615 -21.052 1.00 76.62 192 LYS A N 1
ATOM 1535 C CA . LYS A 1 192 ? 8.743 2.469 -20.808 1.00 76.62 192 LYS A CA 1
ATOM 1536 C C . LYS A 1 192 ? 9.571 3.712 -21.160 1.00 76.62 192 LYS A C 1
ATOM 1538 O O . LYS A 1 192 ? 10.462 4.077 -20.398 1.00 76.62 192 LYS A O 1
ATOM 1543 N N . GLU A 1 193 ? 9.278 4.358 -22.288 1.00 75.50 193 GLU A N 1
ATOM 1544 C CA . GLU A 1 193 ? 10.002 5.545 -22.779 1.00 75.50 193 GLU A CA 1
ATOM 1545 C C . GLU A 1 193 ? 9.945 6.735 -21.809 1.00 75.50 193 GLU A C 1
ATOM 1547 O O . GLU A 1 193 ? 10.879 7.528 -21.744 1.00 75.50 193 GLU A O 1
ATOM 1552 N N . GLU A 1 194 ? 8.880 6.853 -21.015 1.00 75.12 194 GLU A N 1
ATOM 1553 C CA . GLU A 1 194 ? 8.691 7.972 -20.084 1.00 75.12 194 GLU A CA 1
ATOM 1554 C C . GLU A 1 194 ? 9.574 7.867 -18.831 1.00 75.12 194 GLU A C 1
ATOM 1556 O O . GLU A 1 194 ? 9.669 8.829 -18.073 1.00 75.12 194 GLU A O 1
ATOM 1561 N N . TYR A 1 195 ? 10.239 6.727 -18.621 1.00 70.00 195 TYR A N 1
ATOM 1562 C CA . TYR A 1 195 ? 11.114 6.483 -17.471 1.00 70.00 195 TYR A CA 1
ATOM 1563 C C . TYR A 1 195 ? 12.615 6.521 -17.798 1.00 70.00 195 TYR A C 1
ATOM 1565 O O . TYR A 1 195 ? 13.431 6.414 -16.884 1.00 70.00 195 TYR A O 1
ATOM 1573 N N . ILE A 1 196 ? 12.982 6.605 -19.082 1.00 66.69 196 ILE A N 1
ATOM 1574 C CA . ILE A 1 196 ? 14.377 6.517 -19.562 1.00 66.69 196 ILE A CA 1
ATOM 1575 C C . ILE A 1 196 ? 14.944 7.902 -19.952 1.00 66.69 196 ILE A C 1
ATOM 1577 O O . ILE A 1 196 ? 16.138 8.017 -20.219 1.00 66.69 196 ILE A O 1
ATOM 1581 N N . ASN A 1 197 ? 14.123 8.959 -19.932 1.00 50.22 197 ASN A N 1
ATOM 1582 C CA . ASN A 1 197 ? 14.530 10.333 -20.271 1.00 50.22 197 ASN A CA 1
ATOM 1583 C C . ASN A 1 197 ? 15.119 11.124 -19.097 1.00 50.22 197 ASN A C 1
ATOM 1585 O O . ASN A 1 197 ? 14.599 10.989 -17.966 1.00 50.22 197 ASN A O 1
#

Nearest PDB structures (foldseek):
  9j2f-assembly1_H  TM=8.541E-01  e=8.286E-05  Blastochloris tepida
  5o64-assembly1_H  TM=8.474E-01  e=1.475E-04  Blastochloris viridis
  3t6d-assembly1_H  TM=8.452E-01  e=1.754E-04  Blastochloris viridis
  4cas-assembly1_D  TM=8.472E-01  e=2.209E-04  Blastochloris viridis
  3g7f-assembly1_H  TM=8.452E-01  e=4.166E-04  Blastochloris viridis

Secondary structure (DSSP, 8-state):
-----------TT---HHHHTT-EEE-TTS-EEEEEEEEEE-TTT--EEEEEEEETTTTEEEEEEGGGEEEE-SSEEEESS-TT---TT-EEE-TTS-EEEEEEEEEE-TTSSEEEEEEEE-----GGGSTTSSS---------------PPPPPP-------------EEEEEGGGEEEE-SSEEEESS-GGGG--